Protein AF-0000000070113084 (afdb_homodimer)

Organism: Actinoplanes teichomyceticus (NCBI:txid1867)

Sequence (302 aa):
MDEPRWLTPEQQATWRRLVEVLVKVPAALEAQLQRDAGLTHMGYLVLMTLSERPDRRLPMSHLARRACASLSRLSHVVSRLEQHGWVRRERDRTDGRVQIAVLTEEGHAKVVATAPGHAEAVQQLIFDRLTAAQVRQLNRLTGALLDDPPAMDEPRWLTPEQQATWRRLVEVLVKVPAALEAQLQRDAGLTHMGYLVLMTLSERPDRRLPMSHLARRACASLSRLSHVVSRLEQHGWVRRERDRTDGRVQIAVLTEEGHAKVVATAPGHAEAVQQLIFDRLTAAQVRQLNRLTGALLDDPPA

InterPro domains:
  IPR000835 MarR-type HTH domain [PF01047] (40-98)
  IPR000835 MarR-type HTH domain [PS50995] (15-147)
  IPR000835 MarR-type HTH domain [SM00347] (32-135)
  IPR036388 Winged helix-like DNA-binding domain superfamily [G3DSA:1.10.10.10] (6-149)
  IPR036390 Winged helix DNA-binding domain superfamily [SSF46785] (4-146)
  IPR039422 Transcription regulators MarR/SlyA-like [PTHR33164] (22-146)

Radius of gyration: 21.24 Å; Cα contacts (8 Å, |Δi|>4): 375; chains: 2; bounding box: 47×58×48 Å

Nearest PDB structures (foldseek):
  3zpl-assembly2_E  TM=9.626E-01  e=5.018E-14  Streptomyces coelicolor
  3zpl-assembly1_B  TM=9.371E-01  e=5.643E-14  Streptomyces coelicolor
  3zpl-assembly2_F  TM=9.483E-01  e=2.177E-13  Streptomyces coelicolor
  3zmd-assembly2_D  TM=9.637E-01  e=1.778E-11  Streptomyces coelicolor
  8ylg-assembly1_B  TM=9.177E-01  e=2.769E-09  Burkholderia thailandensis

Secondary structure (DSSP, 8-state):
-----PPPHHHHHHHHHHHHHHHHHHHHHHHHHHHHHS--HHHHHHHHHHHTSTTSEEEHHHHHHHTT--HHHHHHHHHHHHHTTSEEEEE-SS-TT-EEEEE-HHHHHHHHHHHHHHHHHHHHHTGGGS-HHHHHHHHHHHHHHHSPP--/-----PPPHHHHHHHHHHHHHHHHHHHHHHHHHHHHHS--HHHHHHHHHHHTSTTSEEEHHHHHHHTT--HHHHHHHHHHHHHTTSEEEEE-SS-TT-EEEEE-HHHHHHHHHHHHHHHHHHHHHTGGGS-HHHHHHHHHHHHHHHSPP--

pLDDT: mean 92.96, std 8.51, range [41.16, 98.44]

Solvent-accessible surface area (backbone atoms only — not comparable to full-atom values): 16313 Å² total; per-residue (Å²): 128,82,75,67,62,67,68,51,73,70,52,45,55,30,48,55,41,44,51,48,48,53,42,48,51,57,51,52,51,30,52,50,34,37,74,75,64,71,33,50,57,66,49,47,49,51,49,48,57,27,63,73,33,95,82,16,54,42,45,46,71,59,48,13,61,74,65,62,41,52,63,70,61,39,50,55,47,49,50,55,35,33,75,73,50,26,30,45,78,42,64,36,88,87,45,74,85,41,47,27,40,30,52,31,74,60,22,46,52,48,43,65,69,42,46,48,63,50,32,44,51,48,36,63,60,46,54,74,49,41,55,76,68,49,47,53,49,49,35,52,52,37,48,41,53,66,46,76,74,80,129,130,83,74,66,62,68,68,50,72,70,52,46,55,31,48,54,40,44,51,49,49,54,41,48,52,57,51,52,49,29,52,49,35,36,75,76,64,70,33,51,57,66,50,47,48,51,49,49,56,25,63,71,33,95,83,17,52,42,44,47,71,59,47,14,61,74,63,62,42,53,63,70,59,39,50,56,45,50,52,55,35,33,74,74,51,26,30,46,78,42,66,34,88,88,45,74,86,42,47,27,39,31,51,32,73,61,22,46,51,49,44,66,69,43,44,49,61,51,33,43,48,48,36,64,60,45,55,73,49,42,54,76,68,49,48,53,47,49,35,51,52,38,48,41,54,65,46,73,72,80,128

Structure (mmCIF, N/CA/C/O backbone):
data_AF-0000000070113084-model_v1
#
loop_
_entity.id
_entity.type
_entity.pdbx_description
1 polymer 'DNA-binding MarR family transcriptional regulator'
#
loop_
_atom_site.group_PDB
_atom_site.id
_atom_site.type_symbol
_atom_site.label_atom_id
_atom_site.label_alt_id
_atom_site.label_comp_id
_atom_site.label_asym_id
_atom_site.label_entity_id
_atom_site.label_seq_id
_atom_site.pdbx_PDB_ins_code
_atom_site.Cartn_x
_atom_site.Cartn_y
_atom_site.Cartn_z
_atom_site.occupancy
_atom_site.B_iso_or_equiv
_atom_site.auth_seq_id
_atom_site.auth_comp_id
_atom_site.auth_asym_id
_atom_site.auth_atom_id
_atom_site.pdbx_PDB_model_num
ATOM 1 N N . MET A 1 1 ? -24.344 19.453 13.258 1 50.56 1 MET A N 1
ATOM 2 C CA . MET A 1 1 ? -23.297 18.875 12.414 1 50.56 1 MET A CA 1
ATOM 3 C C . MET A 1 1 ? -22.312 18.062 13.242 1 50.56 1 MET A C 1
ATOM 5 O O . MET A 1 1 ? -21.75 18.562 14.219 1 50.56 1 MET A O 1
ATOM 9 N N . ASP A 1 2 ? -22.422 16.781 13.344 1 70.25 2 ASP A N 1
ATOM 10 C CA . ASP A 1 2 ? -21.719 15.984 14.344 1 70.25 2 ASP A CA 1
ATOM 11 C C . ASP A 1 2 ? -20.203 16.219 14.273 1 70.25 2 ASP A C 1
ATOM 13 O O . ASP A 1 2 ? -19.672 16.531 13.211 1 70.25 2 ASP A O 1
ATOM 17 N N . GLU A 1 3 ? -19.578 16.578 15.367 1 87.94 3 GLU A N 1
ATOM 18 C CA . GLU A 1 3 ? -18.141 16.797 15.523 1 87.94 3 GLU A CA 1
ATOM 19 C C . GLU A 1 3 ? -17.328 15.711 14.828 1 87.94 3 GLU A C 1
ATOM 21 O O . GLU A 1 3 ? -17.688 14.531 14.891 1 87.94 3 GLU A O 1
ATOM 26 N N . PRO A 1 4 ? -16.359 16.188 14.008 1 91.31 4 PRO A N 1
ATOM 27 C CA . PRO A 1 4 ? -15.523 15.188 13.344 1 91.31 4 PRO A CA 1
ATOM 28 C C . PRO A 1 4 ? -15.008 14.125 14.312 1 91.31 4 PRO A C 1
ATOM 30 O O . PRO A 1 4 ? -14.773 14.422 15.492 1 91.31 4 PRO A O 1
ATOM 33 N N . ARG A 1 5 ? -15.055 12.938 13.984 1 94.81 5 ARG A N 1
ATOM 34 C CA . ARG A 1 5 ? -14.469 11.844 14.766 1 94.81 5 ARG A CA 1
ATOM 35 C C . ARG A 1 5 ? -12.953 11.797 14.602 1 94.81 5 ARG A C 1
ATOM 37 O O . ARG A 1 5 ? -12.422 10.922 13.914 1 94.81 5 ARG A O 1
ATOM 44 N N . TRP A 1 6 ? -12.312 12.625 15.219 1 96 6 TRP A N 1
ATOM 45 C CA . TRP A 1 6 ? -10.859 12.711 15.148 1 96 6 TRP A CA 1
ATOM 46 C C . TRP A 1 6 ? -10.211 11.469 15.75 1 96 6 TRP A C 1
ATOM 48 O O . TRP A 1 6 ? -10.773 10.844 16.656 1 96 6 TRP A O 1
ATOM 58 N N . LEU A 1 7 ? -9.086 11.172 15.258 1 96.5 7 LEU A N 1
ATOM 59 C CA . LEU A 1 7 ? -8.32 10.062 15.82 1 96.5 7 LEU A CA 1
ATOM 60 C C . LEU A 1 7 ? -7.766 10.422 17.188 1 96.5 7 LEU A C 1
ATOM 62 O O . LEU A 1 7 ? -7.277 11.539 17.406 1 96.5 7 LEU A O 1
ATOM 66 N N . THR A 1 8 ? -7.93 9.484 18.156 1 96.75 8 THR A N 1
ATOM 67 C CA . THR A 1 8 ? -7.246 9.656 19.438 1 96.75 8 THR A CA 1
ATOM 68 C C . THR A 1 8 ? -5.734 9.641 19.25 1 96.75 8 THR A C 1
ATOM 70 O O . THR A 1 8 ? -5.234 9.227 18.203 1 96.75 8 THR A O 1
ATOM 73 N N . PRO A 1 9 ? -4.949 10.125 20.219 1 95.69 9 PRO A N 1
ATOM 74 C CA . PRO A 1 9 ? -3.49 10.086 20.094 1 95.69 9 PRO A CA 1
ATOM 75 C C . PRO A 1 9 ? -2.957 8.688 19.812 1 95.69 9 PRO A C 1
ATOM 77 O O . PRO A 1 9 ? -2.043 8.523 19 1 95.69 9 PRO A O 1
ATOM 80 N N . GLU A 1 10 ? -3.523 7.656 20.453 1 96.62 10 GLU A N 1
ATOM 81 C CA . GLU A 1 10 ? -3.111 6.277 20.203 1 96.62 10 GLU A CA 1
ATOM 82 C C . GLU A 1 10 ? -3.432 5.844 18.781 1 96.62 10 GLU A C 1
ATOM 84 O O . GLU A 1 10 ? -2.609 5.203 18.125 1 96.62 10 GLU A O 1
ATOM 89 N N . GLN A 1 11 ? -4.625 6.234 18.359 1 97.81 11 GLN A N 1
ATOM 90 C CA . GLN A 1 11 ? -5.023 5.922 16.984 1 97.81 11 GLN A CA 1
ATOM 91 C C . GLN A 1 11 ? -4.121 6.617 15.977 1 97.81 11 GLN A C 1
ATOM 93 O O . GLN A 1 11 ? -3.73 6.023 14.969 1 97.81 11 GLN A O 1
ATOM 98 N N . GLN A 1 12 ? -3.791 7.84 16.281 1 96 12 GLN A N 1
ATOM 99 C CA . GLN A 1 12 ? -2.941 8.617 15.383 1 96 12 GLN A CA 1
ATOM 100 C C . GLN A 1 12 ? -1.554 7.988 15.258 1 96 12 GLN A C 1
ATOM 102 O O . GLN A 1 12 ? -1.018 7.863 14.156 1 96 12 GLN A O 1
ATOM 107 N N . ALA A 1 13 ? -0.993 7.625 16.344 1 95.75 13 ALA A N 1
ATOM 108 C CA . ALA A 1 13 ? 0.323 6.992 16.344 1 95.75 13 ALA A CA 1
ATOM 109 C C . ALA A 1 13 ? 0.295 5.676 15.57 1 95.75 13 ALA A C 1
ATOM 111 O O . ALA A 1 13 ? 1.197 5.398 14.773 1 95.75 13 ALA A O 1
ATOM 112 N N . THR A 1 14 ? -0.737 4.891 15.758 1 97.75 14 THR A N 1
ATOM 113 C CA . THR A 1 14 ? -0.897 3.609 15.078 1 97.75 14 THR A CA 1
ATOM 114 C C . THR A 1 14 ? -1.094 3.816 13.578 1 97.75 14 THR A C 1
ATOM 116 O O . THR A 1 14 ? -0.495 3.109 12.766 1 97.75 14 THR A O 1
ATOM 119 N N . TRP A 1 15 ? -1.898 4.812 13.25 1 96.94 15 TRP A N 1
ATOM 120 C CA . TRP A 1 15 ? -2.176 5.121 11.852 1 96.94 15 TRP A CA 1
ATOM 121 C C . TRP A 1 15 ? -0.905 5.551 11.125 1 96.94 15 TRP A C 1
ATOM 123 O O . TRP A 1 15 ? -0.637 5.102 10.016 1 96.94 15 TRP A O 1
ATOM 133 N N . ARG A 1 16 ? -0.098 6.34 11.742 1 93.19 16 ARG A N 1
ATOM 134 C CA . ARG A 1 16 ? 1.141 6.809 11.133 1 93.19 16 ARG A CA 1
ATOM 135 C C . ARG A 1 16 ? 2.076 5.645 10.82 1 93.19 16 ARG A C 1
ATOM 137 O O . ARG A 1 16 ? 2.674 5.59 9.75 1 93.19 16 ARG A O 1
ATOM 144 N N . ARG A 1 17 ? 2.191 4.73 11.734 1 95.12 17 ARG A N 1
ATOM 145 C CA . ARG A 1 17 ? 3.031 3.559 11.508 1 95.12 17 ARG A CA 1
ATOM 146 C C . ARG A 1 17 ? 2.463 2.684 10.398 1 95.12 17 ARG A C 1
ATOM 148 O O . ARG A 1 17 ? 3.209 2.176 9.555 1 95.12 17 ARG A O 1
ATOM 155 N N . LEU A 1 18 ? 1.144 2.5 10.422 1 97.12 18 LEU A N 1
ATOM 156 C CA . LEU A 1 18 ? 0.503 1.689 9.391 1 97.12 18 LEU A CA 1
ATOM 157 C C . LEU A 1 18 ? 0.714 2.303 8.016 1 97.12 18 LEU A C 1
ATOM 159 O O . LEU A 1 18 ? 1.018 1.59 7.055 1 97.12 18 LEU A O 1
ATOM 163 N N . VAL A 1 19 ? 0.571 3.609 7.914 1 94.5 19 VAL A N 1
ATOM 164 C CA . VAL A 1 19 ? 0.785 4.305 6.648 1 94.5 19 VAL A CA 1
ATOM 165 C C . VAL A 1 19 ? 2.207 4.051 6.152 1 94.5 19 VAL A C 1
ATOM 167 O O . VAL A 1 19 ? 2.418 3.779 4.969 1 94.5 19 VAL A O 1
ATOM 170 N N . GLU A 1 20 ? 3.18 4.156 7.059 1 93.62 20 GLU A N 1
ATOM 171 C CA . GLU A 1 20 ? 4.562 3.895 6.672 1 93.62 20 GLU A CA 1
ATOM 172 C C . GLU A 1 20 ? 4.723 2.48 6.121 1 93.62 20 GLU A C 1
ATOM 174 O O . GLU A 1 20 ? 5.422 2.271 5.125 1 93.62 20 GLU A O 1
ATOM 179 N N . VAL A 1 21 ? 4.09 1.539 6.727 1 96.06 21 VAL A N 1
ATOM 180 C CA . VAL A 1 21 ? 4.137 0.159 6.258 1 96.06 21 VAL A CA 1
ATOM 181 C C . VAL A 1 21 ? 3.473 0.058 4.887 1 96.06 21 VAL A C 1
ATOM 183 O O . VAL A 1 21 ? 4.008 -0.578 3.977 1 96.06 21 VAL A O 1
ATOM 186 N N . LEU A 1 22 ? 2.297 0.71 4.719 1 94.94 22 LEU A N 1
ATOM 187 C CA . LEU A 1 22 ? 1.511 0.678 3.492 1 94.94 22 LEU A CA 1
ATOM 188 C C . LEU A 1 22 ? 2.293 1.283 2.33 1 94.94 22 LEU A C 1
ATOM 190 O O . LEU A 1 22 ? 2.027 0.97 1.168 1 94.94 22 LEU A O 1
ATOM 194 N N . VAL A 1 23 ? 3.293 2.059 2.621 1 91.44 23 VAL A N 1
ATOM 195 C CA . VAL A 1 23 ? 4.09 2.703 1.582 1 91.44 23 VAL A CA 1
ATOM 196 C C . VAL A 1 23 ? 5.383 1.921 1.362 1 91.44 23 VAL A C 1
ATOM 198 O O . VAL A 1 23 ? 5.699 1.539 0.233 1 91.44 23 VAL A O 1
ATOM 201 N N . LYS A 1 24 ? 6.098 1.593 2.414 1 92.56 24 LYS A N 1
ATOM 202 C CA . LYS A 1 24 ? 7.465 1.086 2.318 1 92.56 24 LYS A CA 1
ATOM 203 C C . LYS A 1 24 ? 7.48 -0.357 1.823 1 92.56 24 LYS A C 1
ATOM 205 O O . LYS A 1 24 ? 8.367 -0.745 1.056 1 92.56 24 LYS A O 1
ATOM 210 N N . VAL A 1 25 ? 6.57 -1.146 2.281 1 94.44 25 VAL A N 1
ATOM 211 C CA . VAL A 1 25 ? 6.602 -2.568 1.957 1 94.44 25 VAL A CA 1
ATOM 212 C C . VAL A 1 25 ? 6.32 -2.766 0.469 1 94.44 25 VAL A C 1
ATOM 214 O O . VAL A 1 25 ? 7.117 -3.381 -0.243 1 94.44 25 VAL A O 1
ATOM 217 N N . PRO A 1 26 ? 5.211 -2.211 -0.102 1 92.56 26 PRO A N 1
ATOM 218 C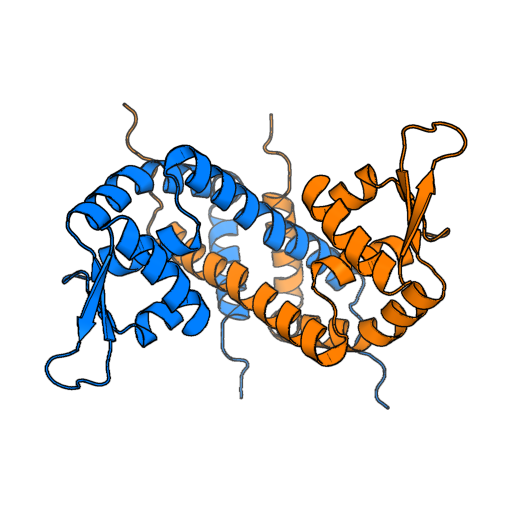 CA . PRO A 1 26 ? 4.992 -2.354 -1.544 1 92.56 26 PRO A CA 1
ATOM 219 C C . PRO A 1 26 ? 6.129 -1.757 -2.373 1 92.56 26 PRO A C 1
ATOM 221 O O . PRO A 1 26 ? 6.52 -2.328 -3.395 1 92.56 26 PRO A O 1
ATOM 224 N N . ALA A 1 27 ? 6.707 -0.629 -1.911 1 90.25 27 ALA A N 1
ATOM 225 C CA . ALA A 1 27 ? 7.809 -0.011 -2.639 1 90.25 27 ALA A CA 1
ATOM 226 C C . ALA A 1 27 ? 9.023 -0.937 -2.688 1 90.25 27 ALA A C 1
ATOM 228 O O . ALA A 1 27 ? 9.664 -1.073 -3.729 1 90.25 27 ALA A O 1
ATOM 229 N N . ALA A 1 28 ? 9.336 -1.524 -1.556 1 93.19 28 ALA A N 1
ATOM 230 C CA . ALA A 1 28 ? 10.484 -2.43 -1.485 1 93.19 28 ALA A CA 1
ATOM 231 C C . ALA A 1 28 ? 10.258 -3.664 -2.355 1 93.19 28 ALA A C 1
ATOM 233 O O . ALA A 1 28 ? 11.172 -4.105 -3.061 1 93.19 28 ALA A O 1
ATOM 234 N N . LEU A 1 29 ? 9.07 -4.223 -2.283 1 94.12 29 LEU A N 1
ATOM 235 C CA . LEU A 1 29 ? 8.742 -5.391 -3.096 1 94.12 29 LEU A CA 1
ATOM 236 C C . LEU A 1 29 ? 8.789 -5.047 -4.582 1 94.12 29 LEU A C 1
ATOM 238 O O . LEU A 1 29 ? 9.312 -5.82 -5.387 1 94.12 29 LEU A O 1
ATOM 242 N N . GLU A 1 30 ? 8.219 -3.9 -4.938 1 93.38 30 GLU A N 1
ATOM 243 C CA . GLU A 1 30 ? 8.242 -3.434 -6.32 1 93.38 30 GLU A CA 1
ATOM 244 C C . GLU A 1 30 ? 9.672 -3.291 -6.828 1 93.38 30 GLU A C 1
ATOM 246 O O . GLU A 1 30 ? 9.992 -3.738 -7.934 1 93.38 30 GLU A O 1
ATOM 251 N N . ALA A 1 31 ? 10.547 -2.686 -6.016 1 92.44 31 ALA A N 1
ATOM 252 C CA . ALA A 1 31 ? 11.945 -2.498 -6.398 1 92.44 31 ALA A CA 1
ATOM 253 C C . ALA A 1 31 ? 12.641 -3.84 -6.602 1 92.44 31 ALA A C 1
ATOM 255 O O . ALA A 1 31 ? 13.383 -4.016 -7.566 1 92.44 31 ALA A O 1
ATOM 256 N N . GLN A 1 32 ? 12.391 -4.73 -5.727 1 93.94 32 GLN A N 1
ATOM 257 C CA . GLN A 1 32 ? 12.984 -6.062 -5.82 1 93.94 32 GLN A CA 1
ATOM 258 C C . GLN A 1 32 ? 12.523 -6.781 -7.086 1 93.94 32 GLN A C 1
ATOM 260 O O . GLN A 1 32 ? 13.344 -7.336 -7.82 1 93.94 32 GLN A O 1
ATOM 265 N N . LEU A 1 33 ? 11.219 -6.812 -7.445 1 94.75 33 LEU A N 1
ATOM 266 C CA . LEU A 1 33 ? 10.648 -7.512 -8.594 1 94.75 33 LEU A CA 1
ATOM 267 C C . LEU A 1 33 ? 11.102 -6.879 -9.898 1 94.75 33 LEU A C 1
ATOM 269 O O . LEU A 1 33 ? 11.398 -7.582 -10.867 1 94.75 33 LEU A O 1
ATOM 273 N N . GLN A 1 34 ? 11.141 -5.574 -9.82 1 93.44 34 GLN A N 1
ATOM 274 C CA . GLN A 1 34 ? 11.617 -4.879 -11.016 1 93.44 34 GLN A CA 1
ATOM 275 C C . GLN A 1 34 ? 13.078 -5.219 -11.297 1 93.44 34 GLN A C 1
ATOM 277 O O . GLN A 1 34 ? 13.445 -5.535 -12.43 1 93.44 34 GLN A O 1
ATOM 282 N N . ARG A 1 35 ? 13.906 -5.168 -10.273 1 93.06 35 ARG A N 1
ATOM 283 C CA . ARG A 1 35 ? 15.336 -5.418 -10.406 1 93.06 35 ARG A CA 1
ATOM 284 C C . ARG A 1 35 ? 15.602 -6.863 -10.82 1 93.06 35 ARG A C 1
ATOM 286 O O . ARG A 1 35 ? 16.375 -7.117 -11.734 1 93.06 35 ARG A O 1
ATOM 293 N N . ASP A 1 36 ? 14.883 -7.793 -10.227 1 93.06 36 ASP A N 1
ATOM 294 C CA . ASP A 1 36 ? 15.234 -9.203 -10.352 1 93.06 36 ASP A CA 1
ATOM 295 C C . ASP A 1 36 ? 14.484 -9.867 -11.5 1 93.06 36 ASP A C 1
ATOM 297 O O . ASP A 1 36 ? 14.938 -10.867 -12.055 1 93.06 36 ASP A O 1
ATOM 301 N N . ALA A 1 37 ? 13.305 -9.273 -11.906 1 94.56 37 ALA A N 1
ATOM 302 C CA . ALA A 1 37 ? 12.469 -10.039 -12.828 1 94.56 37 ALA A CA 1
ATOM 303 C C . ALA A 1 37 ? 11.867 -9.133 -13.898 1 94.56 37 ALA A C 1
ATOM 305 O O . ALA A 1 37 ? 11.219 -9.609 -14.836 1 94.56 37 ALA A O 1
ATOM 306 N N . GLY A 1 38 ? 11.984 -7.84 -13.75 1 94.25 38 GLY A N 1
ATOM 307 C CA . GLY A 1 38 ? 11.359 -6.934 -14.695 1 94.25 38 GLY A CA 1
ATOM 308 C C . GLY A 1 38 ? 9.844 -6.957 -14.633 1 94.25 38 GLY A C 1
ATOM 309 O O . GLY A 1 38 ? 9.164 -6.777 -15.648 1 94.25 38 GLY A O 1
ATOM 310 N N . LEU A 1 39 ? 9.266 -7.223 -13.508 1 95 39 LEU A N 1
ATOM 311 C CA . LEU A 1 39 ? 7.832 -7.301 -13.266 1 95 39 LEU A CA 1
ATOM 312 C C . LEU A 1 39 ? 7.391 -6.238 -12.266 1 95 39 LEU A C 1
ATOM 314 O O . LEU A 1 39 ? 8.133 -5.906 -11.344 1 95 39 LEU A O 1
ATOM 318 N N . THR A 1 40 ? 6.215 -5.742 -12.414 1 93.06 40 THR A N 1
ATOM 319 C CA . THR A 1 40 ? 5.559 -5.027 -11.32 1 93.06 40 THR A CA 1
ATOM 320 C C . THR A 1 40 ? 5.02 -6.004 -10.281 1 93.06 40 THR A C 1
ATOM 322 O O . THR A 1 40 ? 4.883 -7.199 -10.555 1 93.06 40 THR A O 1
ATOM 325 N N . HIS A 1 41 ? 4.715 -5.523 -9.148 1 92.19 41 HIS A N 1
ATOM 326 C CA . HIS A 1 41 ? 4.137 -6.395 -8.125 1 92.19 41 HIS A CA 1
ATOM 327 C C . HIS A 1 41 ? 2.787 -6.945 -8.578 1 92.19 41 HIS A C 1
ATOM 329 O O . HIS A 1 41 ? 2.498 -8.125 -8.383 1 92.19 41 HIS A O 1
ATOM 335 N N . MET A 1 42 ? 2.014 -6.109 -9.203 1 91.62 42 MET A N 1
ATOM 336 C CA . MET A 1 42 ? 0.715 -6.57 -9.688 1 91.62 42 MET A CA 1
ATOM 337 C C . MET A 1 42 ? 0.879 -7.613 -10.781 1 91.62 42 MET A C 1
ATOM 339 O O . MET A 1 42 ? 0.131 -8.594 -10.836 1 91.62 42 MET A O 1
ATOM 343 N N . GLY A 1 43 ? 1.817 -7.34 -11.664 1 94.75 43 GLY A N 1
ATOM 344 C CA . GLY A 1 43 ? 2.098 -8.344 -12.68 1 94.75 43 GLY A CA 1
ATOM 345 C C . GLY A 1 43 ? 2.469 -9.695 -12.094 1 94.75 43 GLY A C 1
ATOM 346 O O . GLY A 1 43 ? 1.951 -10.727 -12.523 1 94.75 43 GLY A O 1
ATOM 347 N N . TYR A 1 44 ? 3.295 -9.656 -11.133 1 94.81 44 TYR A N 1
ATOM 348 C CA . TYR A 1 44 ? 3.697 -10.898 -10.484 1 94.81 44 TYR A CA 1
ATOM 349 C C . TYR A 1 44 ? 2.512 -11.562 -9.797 1 94.81 44 TYR A C 1
ATOM 351 O O . TYR A 1 44 ? 2.348 -12.781 -9.867 1 94.81 44 TYR A O 1
ATOM 359 N N . LEU A 1 45 ? 1.707 -10.797 -9.125 1 93.62 45 LEU A N 1
ATOM 360 C CA . LEU A 1 45 ? 0.533 -11.328 -8.438 1 93.62 45 LEU A CA 1
ATOM 361 C C . LEU A 1 45 ? -0.4 -12.023 -9.422 1 93.62 45 LEU A C 1
ATOM 363 O O . LEU A 1 45 ? -0.944 -13.086 -9.117 1 93.62 45 LEU A O 1
ATOM 367 N N . VAL A 1 46 ? -0.585 -11.461 -10.547 1 95.12 46 VAL A N 1
ATOM 368 C CA . VAL A 1 46 ? -1.426 -12.047 -11.586 1 95.12 46 VAL A CA 1
ATOM 369 C C . VAL A 1 46 ? -0.847 -13.398 -12.016 1 95.12 46 VAL A C 1
ATOM 371 O O . VAL A 1 46 ? -1.555 -14.406 -12.031 1 95.12 46 VAL A O 1
ATOM 374 N N . LEU A 1 47 ? 0.442 -13.391 -12.352 1 96.81 47 LEU A N 1
ATOM 375 C CA . LEU A 1 47 ? 1.1 -14.617 -12.789 1 96.81 47 LEU A CA 1
ATOM 376 C C . LEU A 1 47 ? 1.015 -15.695 -11.719 1 96.81 47 LEU A C 1
ATOM 378 O O . LEU A 1 47 ? 0.7 -16.844 -12.016 1 96.81 47 LEU A O 1
ATOM 382 N N . MET A 1 48 ? 1.286 -15.297 -10.523 1 94.69 48 MET A N 1
ATOM 383 C CA . MET A 1 48 ? 1.276 -16.234 -9.398 1 94.69 48 MET A CA 1
ATOM 384 C C . MET A 1 48 ? -0.12 -16.797 -9.18 1 94.69 48 MET A C 1
ATOM 386 O O . MET A 1 48 ? -0.273 -18 -8.969 1 94.69 48 MET A O 1
ATOM 390 N N . THR A 1 49 ? -1.14 -15.953 -9.219 1 93.94 49 THR A N 1
ATOM 391 C CA . THR A 1 49 ? -2.521 -16.375 -9.039 1 93.94 49 THR A CA 1
ATOM 392 C C . THR A 1 49 ? -2.916 -17.406 -10.102 1 93.94 49 THR A C 1
ATOM 394 O O . THR A 1 49 ? -3.508 -18.438 -9.781 1 93.94 49 THR A O 1
ATOM 397 N N . LEU A 1 50 ? -2.555 -17.125 -11.289 1 96.44 50 LEU A N 1
ATOM 398 C CA . LEU A 1 50 ? -2.854 -18.062 -12.375 1 96.44 50 LEU A CA 1
ATOM 399 C C . LEU A 1 50 ? -2.1 -19.375 -12.195 1 96.44 50 LEU A C 1
ATOM 401 O O . LEU A 1 50 ? -2.645 -20.453 -12.461 1 96.44 50 LEU A O 1
ATOM 405 N N . SER A 1 51 ? -0.877 -19.281 -11.758 1 95.88 51 SER A N 1
ATOM 406 C CA . SER A 1 51 ? -0.025 -20.453 -11.602 1 95.88 51 SER A CA 1
ATOM 407 C C . SER A 1 51 ? -0.569 -21.406 -10.539 1 95.88 51 SER A C 1
ATOM 409 O O . SER A 1 51 ? -0.25 -22.594 -10.531 1 95.88 51 SER A O 1
ATOM 411 N N . GLU A 1 52 ? -1.325 -20.891 -9.625 1 92.81 52 GLU A N 1
ATOM 412 C CA . GLU A 1 52 ? -1.871 -21.672 -8.523 1 92.81 52 GLU A CA 1
ATOM 413 C C . GLU A 1 52 ? -3.109 -22.453 -8.953 1 92.81 52 GLU A C 1
ATOM 415 O O . GLU A 1 52 ? -3.59 -23.312 -8.227 1 92.81 52 GLU A O 1
ATOM 420 N N . ARG A 1 53 ? -3.566 -22.141 -10.125 1 93.75 53 ARG A N 1
ATOM 421 C CA . ARG A 1 53 ? -4.727 -22.859 -10.648 1 93.75 53 ARG A CA 1
ATOM 422 C C . ARG A 1 53 ? -4.301 -24.125 -11.375 1 93.75 53 ARG A C 1
ATOM 424 O O . ARG A 1 53 ? -3.312 -24.125 -12.109 1 93.75 53 ARG A O 1
ATOM 431 N N . PRO A 1 54 ? -5.102 -25.172 -11.125 1 91.56 54 PRO A N 1
ATOM 432 C CA . PRO A 1 54 ? -4.734 -26.422 -11.805 1 91.56 54 PRO A CA 1
ATOM 433 C C . PRO A 1 54 ? -4.656 -26.266 -13.32 1 91.56 54 PRO A C 1
ATOM 435 O O . PRO A 1 54 ? -3.768 -26.828 -13.961 1 91.56 54 PRO A O 1
ATOM 438 N N . ASP A 1 55 ? -5.492 -25.516 -13.984 1 93.44 55 ASP A N 1
ATOM 439 C CA . ASP A 1 55 ? -5.5 -25.375 -15.438 1 93.44 55 ASP A CA 1
ATOM 440 C C . ASP A 1 55 ? -4.852 -24.062 -15.859 1 93.44 55 ASP A C 1
ATOM 442 O O . ASP A 1 55 ? -4.852 -23.719 -17.047 1 93.44 55 ASP A O 1
ATOM 446 N N . ARG A 1 56 ? -4.348 -23.281 -14.945 1 96.75 56 ARG A N 1
ATOM 447 C CA . ARG A 1 56 ? -3.625 -22.031 -15.156 1 96.75 56 ARG A CA 1
ATOM 448 C C . ARG A 1 56 ? -4.5 -21.016 -15.875 1 96.75 56 ARG A C 1
ATOM 450 O O . ARG A 1 56 ? -4 -20.203 -16.656 1 96.75 56 ARG A O 1
ATOM 457 N N . ARG A 1 57 ? -5.781 -21.125 -15.625 1 95.88 57 ARG A N 1
ATOM 458 C CA . ARG A 1 57 ? -6.742 -20.219 -16.266 1 95.88 57 ARG A CA 1
ATOM 459 C C . ARG A 1 57 ? -7.703 -19.641 -15.234 1 95.88 57 ARG A C 1
ATOM 461 O O . ARG A 1 57 ? -8.062 -20.297 -14.258 1 95.88 57 ARG A O 1
ATOM 468 N N . LEU A 1 58 ? -8.133 -18.422 -15.461 1 95.44 58 LEU A N 1
ATOM 469 C CA . LEU A 1 58 ? -9.117 -17.766 -14.602 1 95.44 58 LEU A CA 1
ATOM 470 C C . LEU A 1 58 ? -9.859 -16.672 -15.367 1 95.44 58 LEU A C 1
ATOM 472 O O . LEU A 1 58 ? -9.242 -15.898 -16.109 1 95.44 58 LEU A O 1
ATOM 476 N N . PRO A 1 59 ? -11.219 -16.641 -15.203 1 95.38 59 PRO A N 1
ATOM 477 C CA . PRO A 1 59 ? -11.914 -15.469 -15.75 1 95.38 59 PRO A CA 1
ATOM 478 C C . PRO A 1 59 ? -11.328 -14.148 -15.258 1 95.38 59 PRO A C 1
ATOM 480 O O . PRO A 1 59 ? -10.938 -14.047 -14.094 1 95.38 59 PRO A O 1
ATOM 483 N N . MET A 1 60 ? -11.312 -13.141 -16.141 1 94.5 60 MET A N 1
ATOM 484 C CA . MET A 1 60 ? -10.742 -11.836 -15.82 1 94.5 60 MET A CA 1
ATOM 485 C C . MET A 1 60 ? -11.414 -11.234 -14.594 1 94.5 60 MET A C 1
ATOM 487 O O . MET A 1 60 ? -10.75 -10.609 -13.766 1 94.5 60 MET A O 1
ATOM 491 N N . SER A 1 61 ? -12.648 -11.453 -14.406 1 92.88 61 SER A N 1
ATOM 492 C CA . SER A 1 61 ? -13.375 -10.906 -13.266 1 92.88 61 SER A CA 1
ATOM 493 C C . SER A 1 61 ? -12.914 -11.555 -11.961 1 92.88 61 SER A C 1
ATOM 495 O O . SER A 1 61 ? -12.766 -10.867 -10.938 1 92.88 61 SER A O 1
ATOM 497 N N . HIS A 1 62 ? -12.633 -12.859 -12 1 92.06 62 HIS A N 1
ATOM 498 C CA . HIS A 1 62 ? -12.125 -13.578 -10.836 1 92.06 62 HIS A CA 1
ATOM 499 C C . HIS A 1 62 ? -10.68 -13.172 -10.531 1 92.06 62 HIS A C 1
ATOM 501 O O . HIS A 1 62 ? -10.312 -13.008 -9.359 1 92.06 62 HIS A O 1
ATOM 507 N N . LEU A 1 63 ? -9.969 -13.016 -11.562 1 92.44 63 LEU A N 1
ATOM 508 C CA . LEU A 1 63 ? -8.578 -12.602 -11.422 1 92.44 63 LEU A CA 1
ATOM 509 C C . LEU A 1 63 ? -8.484 -11.203 -10.82 1 92.44 63 LEU A C 1
ATOM 511 O O . LEU A 1 63 ? -7.648 -10.953 -9.945 1 92.44 63 LEU A O 1
ATOM 515 N N . ALA A 1 64 ? -9.344 -10.305 -11.234 1 91.75 64 ALA A N 1
ATOM 516 C CA . ALA A 1 64 ? -9.391 -8.945 -10.703 1 91.75 64 ALA A CA 1
ATOM 517 C C . ALA A 1 64 ? -9.68 -8.953 -9.211 1 91.75 64 ALA A C 1
ATOM 519 O O . ALA A 1 64 ? -9.023 -8.25 -8.438 1 91.75 64 ALA A O 1
ATOM 520 N N . ARG A 1 65 ? -10.594 -9.789 -8.75 1 87.38 65 ARG A N 1
ATOM 521 C CA . ARG A 1 65 ? -10.961 -9.906 -7.34 1 87.38 65 ARG A CA 1
ATOM 522 C C . ARG A 1 65 ? -9.789 -10.43 -6.512 1 87.38 65 ARG A C 1
ATOM 524 O O . ARG A 1 65 ? -9.5 -9.898 -5.434 1 87.38 65 ARG A O 1
ATOM 531 N N . ARG A 1 66 ? -9.125 -11.375 -7.082 1 84.5 66 ARG A N 1
ATOM 532 C CA . ARG A 1 66 ? -8.016 -11.992 -6.363 1 84.5 66 ARG A CA 1
ATOM 533 C C . ARG A 1 66 ? -6.816 -11.055 -6.277 1 84.5 66 ARG A C 1
ATOM 535 O O . ARG A 1 66 ? -6.078 -11.07 -5.293 1 84.5 66 ARG A O 1
ATOM 542 N N . ALA A 1 67 ? -6.637 -10.281 -7.254 1 80.69 67 ALA A N 1
ATOM 543 C CA . ALA A 1 67 ? -5.523 -9.344 -7.312 1 80.69 67 ALA A CA 1
ATOM 544 C C . ALA A 1 67 ? -5.895 -8.008 -6.68 1 80.69 67 ALA A C 1
ATOM 546 O O . ALA A 1 67 ? -5.109 -7.055 -6.711 1 80.69 67 ALA A O 1
ATOM 547 N N . CYS A 1 68 ? -7.117 -7.918 -6.148 1 79.38 68 CYS A N 1
ATOM 548 C CA . CYS A 1 68 ? -7.637 -6.727 -5.48 1 79.38 68 CYS A CA 1
ATOM 549 C C . CYS A 1 68 ? -7.492 -5.496 -6.371 1 79.38 68 CYS A C 1
ATOM 551 O O . CYS A 1 68 ? -7.051 -4.441 -5.91 1 79.38 68 CYS A O 1
ATOM 553 N N . ALA A 1 69 ? -7.793 -5.625 -7.617 1 79.81 69 ALA A N 1
ATOM 554 C CA . ALA A 1 69 ? -7.703 -4.562 -8.609 1 79.81 69 ALA A CA 1
ATOM 555 C C . ALA A 1 69 ? -9.031 -4.379 -9.344 1 79.81 69 ALA A C 1
ATOM 557 O O . ALA A 1 69 ? -9.844 -5.301 -9.398 1 79.81 69 ALA A O 1
ATOM 558 N N . SER A 1 70 ? -9.242 -3.152 -9.789 1 81.56 70 SER A N 1
ATOM 559 C CA . SER A 1 70 ? -10.328 -2.959 -10.75 1 81.56 70 SER A CA 1
ATOM 560 C C . SER A 1 70 ? -10.07 -3.732 -12.039 1 81.56 70 SER A C 1
ATOM 562 O O . SER A 1 70 ? -8.93 -4.07 -12.352 1 81.56 70 SER A O 1
ATOM 564 N N . LEU A 1 71 ? -11.195 -3.961 -12.758 1 83.5 71 LEU A N 1
ATOM 565 C CA . LEU A 1 71 ? -11.07 -4.652 -14.039 1 83.5 71 LEU A CA 1
ATOM 566 C C . LEU A 1 71 ? -10.227 -3.834 -15.008 1 83.5 71 LEU A C 1
ATOM 568 O O . LEU A 1 71 ? -9.445 -4.395 -15.781 1 83.5 71 LEU A O 1
ATOM 572 N N . SER A 1 72 ? -10.406 -2.592 -14.984 1 86.31 72 SER A N 1
ATOM 573 C CA . SER A 1 72 ? -9.641 -1.725 -15.875 1 86.31 72 SER A CA 1
ATOM 574 C C . SER A 1 72 ? -8.148 -1.819 -15.586 1 86.31 72 SER A C 1
ATOM 576 O O . SER A 1 72 ? -7.34 -1.976 -16.5 1 86.31 72 SER A O 1
ATOM 578 N N . ARG A 1 73 ? -7.738 -1.729 -14.281 1 86.06 73 ARG A N 1
ATOM 579 C CA . ARG A 1 73 ? -6.34 -1.851 -13.883 1 86.06 73 ARG A CA 1
ATOM 580 C C . ARG A 1 73 ? -5.789 -3.229 -14.227 1 86.06 73 ARG A C 1
ATOM 582 O O . ARG A 1 73 ? -4.676 -3.348 -14.742 1 86.06 73 ARG A O 1
ATOM 589 N N . LEU A 1 74 ? -6.578 -4.207 -14.023 1 92.62 74 LEU A N 1
ATOM 590 C CA . LEU A 1 74 ? -6.156 -5.566 -14.344 1 92.62 74 LEU A CA 1
ATOM 591 C C . LEU A 1 74 ? -5.926 -5.723 -15.844 1 92.62 74 LEU A C 1
ATOM 593 O O . LEU A 1 74 ? -4.957 -6.359 -16.266 1 92.62 74 LEU A O 1
ATOM 597 N N . SER A 1 75 ? -6.844 -5.199 -16.625 1 94 75 SER A N 1
ATOM 598 C CA . SER A 1 75 ? -6.742 -5.316 -18.078 1 94 75 SER A CA 1
ATOM 599 C C . SER A 1 75 ? -5.43 -4.73 -18.594 1 94 75 SER A C 1
ATOM 601 O O . SER A 1 75 ? -4.773 -5.324 -19.453 1 94 75 SER A O 1
ATOM 603 N N . HIS A 1 76 ? -5.059 -3.641 -18.062 1 94.25 76 HIS A N 1
ATOM 604 C CA . HIS A 1 76 ? -3.799 -3.012 -18.453 1 94.25 76 HIS A CA 1
ATOM 605 C C . HIS A 1 76 ? -2.607 -3.887 -18.078 1 94.25 76 HIS A C 1
ATOM 607 O O . HIS A 1 76 ? -1.677 -4.051 -18.859 1 94.25 76 HIS A O 1
ATOM 613 N N . VAL A 1 77 ? -2.643 -4.422 -16.922 1 94.62 77 VAL A N 1
ATOM 614 C CA . VAL A 1 77 ? -1.564 -5.277 -16.438 1 94.62 77 VAL A CA 1
ATOM 615 C C . VAL A 1 77 ? -1.471 -6.527 -17.312 1 94.62 77 VAL A C 1
ATOM 617 O O . VAL A 1 77 ? -0.379 -6.918 -17.734 1 94.62 77 VAL A O 1
ATOM 620 N N . VAL A 1 78 ? -2.582 -7.129 -17.625 1 96.31 78 VAL A N 1
ATOM 621 C CA . VAL A 1 78 ? -2.621 -8.344 -18.438 1 96.31 78 VAL A CA 1
ATOM 622 C C . VAL A 1 78 ? -2.135 -8.047 -19.844 1 96.31 78 VAL A C 1
ATOM 624 O O . VAL A 1 78 ? -1.438 -8.867 -20.453 1 96.31 78 VAL A O 1
ATOM 627 N N . SER A 1 79 ? -2.516 -6.875 -20.344 1 96.69 79 SER A N 1
ATOM 628 C CA . SER A 1 79 ? -2.041 -6.477 -21.656 1 96.69 79 SER A CA 1
ATOM 629 C C . SER A 1 79 ? -0.517 -6.426 -21.703 1 96.69 79 SER A C 1
ATOM 631 O O . SER A 1 79 ? 0.095 -6.887 -22.672 1 96.69 79 SER A O 1
ATOM 633 N N . ARG A 1 80 ? 0.101 -5.945 -20.734 1 95.5 80 ARG A N 1
ATOM 634 C CA . ARG A 1 80 ? 1.557 -5.879 -20.656 1 95.5 80 ARG A CA 1
ATOM 635 C C . ARG A 1 80 ? 2.166 -7.273 -20.547 1 95.5 80 ARG A C 1
ATOM 637 O O . ARG A 1 80 ? 3.174 -7.562 -21.203 1 95.5 80 ARG A O 1
ATOM 644 N N . LEU A 1 81 ? 1.553 -8.125 -19.797 1 97.12 81 LEU A N 1
ATOM 645 C CA . LEU A 1 81 ? 2.02 -9.5 -19.641 1 97.12 81 LEU A CA 1
ATOM 646 C C . LEU A 1 81 ? 1.88 -10.266 -20.953 1 97.12 81 LEU A C 1
ATOM 648 O O . LEU A 1 81 ? 2.715 -11.117 -21.266 1 97.12 81 LEU A O 1
ATOM 652 N N . GLU A 1 82 ? 0.808 -9.945 -21.656 1 97.5 82 GLU A N 1
ATOM 653 C CA . GLU A 1 82 ? 0.597 -10.547 -22.969 1 97.5 82 GLU A CA 1
ATOM 654 C C . GLU A 1 82 ? 1.706 -10.148 -23.938 1 97.5 82 GLU A C 1
ATOM 656 O O . GLU A 1 82 ? 2.166 -10.977 -24.734 1 97.5 82 GLU A O 1
ATOM 661 N N . GLN A 1 83 ? 2.051 -8.938 -23.891 1 96.94 83 GLN A N 1
ATOM 662 C CA . GLN A 1 83 ? 3.115 -8.445 -24.75 1 96.94 83 GLN A CA 1
ATOM 663 C C . GLN A 1 83 ? 4.418 -9.203 -24.516 1 96.94 83 GLN A C 1
ATOM 665 O O . GLN A 1 83 ? 5.207 -9.398 -25.438 1 96.94 83 GLN A O 1
ATOM 670 N N . HIS A 1 84 ? 4.656 -9.703 -23.312 1 96.25 84 HIS A N 1
ATOM 671 C CA . HIS A 1 84 ? 5.852 -10.461 -22.969 1 96.25 84 HIS A CA 1
ATOM 672 C C . HIS A 1 84 ? 5.648 -11.953 -23.203 1 96.25 84 HIS A C 1
ATOM 674 O O . HIS A 1 84 ? 6.566 -12.75 -23 1 96.25 84 HIS A O 1
ATOM 680 N N . GLY A 1 85 ? 4.395 -12.266 -23.594 1 97.81 85 GLY A N 1
ATOM 681 C CA . GLY A 1 85 ? 4.082 -13.648 -23.906 1 97.81 85 GLY A CA 1
ATOM 682 C C . GLY A 1 85 ? 3.818 -14.492 -22.672 1 97.81 85 GLY A C 1
ATOM 683 O O . GLY A 1 85 ? 3.795 -15.719 -22.734 1 97.81 85 GLY A O 1
ATOM 684 N N . TRP A 1 86 ? 3.652 -13.914 -21.5 1 98.31 86 TRP A N 1
ATOM 685 C CA . TRP A 1 86 ? 3.539 -14.648 -20.234 1 98.31 86 TRP A CA 1
ATOM 686 C C . TRP A 1 86 ? 2.086 -15 -19.938 1 98.31 86 TRP A C 1
ATOM 688 O O . TRP A 1 86 ? 1.811 -15.922 -19.172 1 98.31 86 TRP A O 1
ATOM 698 N N . VAL A 1 87 ? 1.136 -14.234 -20.531 1 98.25 87 VAL A N 1
ATOM 699 C CA . VAL A 1 87 ? -0.299 -14.469 -20.406 1 98.25 87 VAL A CA 1
ATOM 700 C C . VAL A 1 87 ? -0.966 -14.344 -21.781 1 98.25 87 VAL A C 1
ATOM 702 O O . VAL A 1 87 ? -0.469 -13.641 -22.656 1 98.25 87 VAL A O 1
ATOM 705 N N . ARG A 1 88 ? -1.976 -15.008 -21.953 1 97.94 88 ARG A N 1
ATOM 706 C CA . ARG A 1 88 ? -2.832 -14.812 -23.125 1 97.94 88 ARG A CA 1
ATOM 707 C C . ARG A 1 88 ? -4.301 -14.75 -22.719 1 97.94 88 ARG A C 1
ATOM 709 O O . ARG A 1 88 ? -4.695 -15.32 -21.703 1 97.94 88 ARG A O 1
ATOM 716 N N . ARG A 1 89 ? -5.074 -14.047 -23.5 1 96.94 89 ARG A N 1
ATOM 717 C CA . ARG A 1 89 ? -6.512 -13.977 -23.266 1 96.94 89 ARG A CA 1
ATOM 718 C C . ARG A 1 89 ? -7.273 -14.859 -24.266 1 9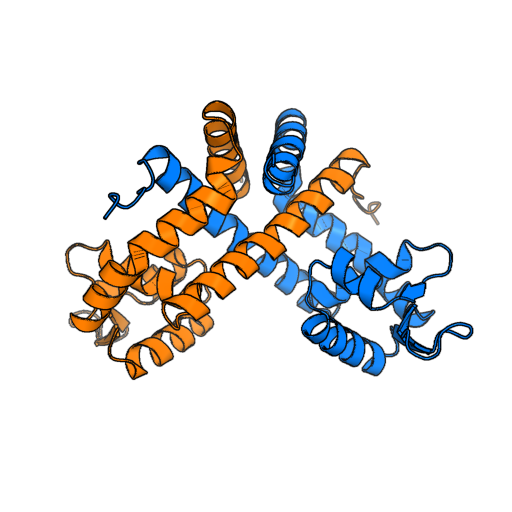6.94 89 ARG A C 1
ATOM 720 O O . ARG A 1 89 ? -6.898 -14.953 -25.438 1 96.94 89 ARG A O 1
ATOM 727 N N . GLU A 1 90 ? -8.219 -15.492 -23.688 1 96.38 90 GLU A N 1
ATOM 728 C CA . GLU A 1 90 ? -9.125 -16.297 -24.5 1 96.38 90 GLU A CA 1
ATOM 729 C C . GLU A 1 90 ? -10.586 -15.984 -24.172 1 96.38 90 GLU A C 1
ATOM 731 O O . GLU A 1 90 ? -10.898 -15.531 -23.078 1 96.38 90 GLU A O 1
ATOM 736 N N . ARG A 1 91 ? -11.414 -16.234 -25.188 1 93.62 91 ARG A N 1
ATOM 737 C CA . ARG A 1 91 ? -12.852 -16.125 -24.938 1 93.62 91 ARG A CA 1
ATOM 738 C C . ARG A 1 91 ? -13.398 -17.453 -24.406 1 93.62 91 ARG A C 1
ATOM 740 O O . ARG A 1 91 ? -13 -18.531 -24.859 1 93.62 91 ARG A O 1
ATOM 747 N N . ASP A 1 92 ? -14.242 -17.312 -23.422 1 91.19 92 ASP A N 1
ATOM 748 C CA . ASP A 1 92 ? -14.898 -18.516 -22.891 1 91.19 92 ASP A CA 1
ATOM 749 C C . ASP A 1 92 ? -15.75 -19.188 -23.969 1 91.19 92 ASP A C 1
ATOM 751 O O . ASP A 1 92 ? -16.5 -18.516 -24.688 1 91.19 92 ASP A O 1
ATOM 755 N N . ARG A 1 93 ? -15.656 -20.391 -24.094 1 88.69 93 ARG A N 1
ATOM 756 C CA . ARG A 1 93 ? -16.344 -21.125 -25.141 1 88.69 93 ARG A CA 1
ATOM 757 C C . ARG A 1 93 ? -17.844 -21.172 -24.891 1 88.69 93 ARG A C 1
ATOM 759 O O . ARG A 1 93 ? -18.641 -21.219 -25.844 1 88.69 93 ARG A O 1
ATOM 766 N N . THR A 1 94 ? -18.219 -21.156 -23.703 1 90.38 94 THR A N 1
ATOM 767 C CA . THR A 1 94 ? -19.625 -21.266 -23.328 1 90.38 94 THR A CA 1
ATOM 768 C C . THR A 1 94 ? -20.281 -19.891 -23.25 1 90.38 94 THR A C 1
ATOM 770 O O . THR A 1 94 ? -21.438 -19.719 -23.656 1 90.38 94 THR A O 1
ATOM 773 N N . ASP A 1 95 ? -19.625 -18.938 -22.781 1 89.88 95 ASP A N 1
ATOM 774 C CA . ASP A 1 95 ? -20.078 -17.562 -22.672 1 89.88 95 ASP A CA 1
ATOM 775 C C . ASP A 1 95 ? -19.094 -16.594 -23.328 1 89.88 95 ASP A C 1
ATOM 777 O O . ASP A 1 95 ? -18.094 -16.219 -22.719 1 89.88 95 ASP A O 1
ATOM 781 N N . GLY A 1 96 ? -19.297 -16.234 -24.562 1 86.06 96 GLY A N 1
ATOM 782 C CA . GLY A 1 96 ? -18.422 -15.406 -25.359 1 86.06 96 GLY A CA 1
ATOM 783 C C . GLY A 1 96 ? -18.156 -14.039 -24.75 1 86.06 96 GLY A C 1
ATOM 784 O O . GLY A 1 96 ? -17.234 -13.336 -25.156 1 86.06 96 GLY A O 1
ATOM 785 N N . ARG A 1 97 ? -18.875 -13.672 -23.719 1 88.62 97 ARG A N 1
ATOM 786 C CA . ARG A 1 97 ? -18.703 -12.367 -23.078 1 88.62 97 ARG A CA 1
ATOM 787 C C . ARG A 1 97 ? -17.609 -12.43 -22 1 88.62 97 ARG A C 1
ATOM 789 O O . ARG A 1 97 ? -17.125 -11.391 -21.562 1 88.62 97 ARG A O 1
ATOM 796 N N . VAL A 1 98 ? -17.297 -13.641 -21.641 1 92.25 98 VAL A N 1
ATOM 797 C CA . VAL A 1 98 ? -16.328 -13.812 -20.562 1 92.25 98 VAL A CA 1
ATOM 798 C C . VAL A 1 98 ? -14.922 -13.977 -21.141 1 92.25 98 VAL A C 1
ATOM 800 O O . VAL A 1 98 ? -14.703 -14.82 -22.016 1 92.25 98 VAL A O 1
ATOM 803 N N . GLN A 1 99 ? -14.062 -13.102 -20.688 1 95.69 99 GLN A N 1
ATOM 804 C CA . GLN A 1 99 ? -12.656 -13.227 -21.047 1 95.69 99 GLN A CA 1
ATOM 805 C C . GLN A 1 99 ? -11.883 -14.023 -20 1 95.69 99 GLN A C 1
ATOM 807 O O . GLN A 1 99 ? -12.07 -13.812 -18.797 1 95.69 99 GLN A O 1
ATOM 812 N N . ILE A 1 100 ? -11.062 -14.93 -20.531 1 97.12 100 ILE A N 1
ATOM 813 C CA . ILE A 1 100 ? -10.266 -15.789 -19.656 1 97.12 100 ILE A CA 1
ATOM 814 C C . ILE A 1 100 ? -8.789 -15.453 -19.812 1 97.12 100 ILE A C 1
ATOM 816 O O . ILE A 1 100 ? -8.281 -15.312 -20.922 1 97.12 100 ILE A O 1
ATOM 820 N N . ALA A 1 101 ? -8.141 -15.25 -18.688 1 97.88 101 ALA A N 1
ATOM 821 C CA . ALA A 1 101 ? -6.688 -15.133 -18.672 1 97.88 101 ALA A CA 1
ATOM 822 C C . ALA A 1 101 ? -6.035 -16.5 -18.5 1 97.88 101 ALA A C 1
ATOM 824 O O . ALA A 1 101 ? -6.438 -17.281 -17.641 1 97.88 101 ALA A O 1
ATOM 825 N N . VAL A 1 102 ? -5.043 -16.766 -19.312 1 98.31 102 VAL A N 1
ATOM 826 C CA . VAL A 1 102 ? -4.363 -18.047 -19.297 1 98.31 102 VAL A CA 1
ATOM 827 C C . VAL A 1 102 ? -2.859 -17.844 -19.125 1 98.31 102 VAL A C 1
ATOM 829 O O . VAL A 1 102 ? -2.254 -17.031 -19.844 1 98.31 102 VAL A O 1
ATOM 832 N N . LEU A 1 103 ? -2.326 -18.516 -18.172 1 98.44 103 LEU A N 1
ATOM 833 C CA . LEU A 1 103 ? -0.878 -18.516 -17.984 1 98.44 103 LEU A CA 1
ATOM 834 C C . LEU A 1 103 ? -0.192 -19.391 -19.016 1 98.44 103 LEU A C 1
ATOM 836 O O . LEU A 1 103 ? -0.488 -20.594 -19.109 1 98.44 103 LEU A O 1
ATOM 840 N N . THR A 1 104 ? 0.714 -18.828 -19.781 1 98.38 104 THR A N 1
ATOM 841 C CA . THR A 1 104 ? 1.447 -19.594 -20.781 1 98.38 104 THR A CA 1
ATOM 842 C C . THR A 1 104 ? 2.578 -20.391 -20.125 1 98.38 104 THR A C 1
ATOM 844 O O . THR A 1 104 ? 2.854 -20.219 -18.938 1 98.38 104 THR A O 1
ATOM 847 N N . GLU A 1 105 ? 3.229 -21.281 -20.938 1 97.81 105 GLU A N 1
ATOM 848 C CA . GLU A 1 105 ? 4.406 -22 -20.453 1 97.81 105 GLU A CA 1
ATOM 849 C C . GLU A 1 105 ? 5.527 -21.031 -20.094 1 97.81 105 GLU A C 1
ATOM 851 O O . GLU A 1 105 ? 6.207 -21.203 -19.078 1 97.81 105 GLU A O 1
ATOM 856 N N . GLU A 1 106 ? 5.637 -20.031 -20.891 1 97.88 106 GLU A N 1
ATOM 857 C CA . GLU A 1 106 ? 6.648 -19.016 -20.625 1 97.88 106 GLU A CA 1
ATOM 858 C C . GLU A 1 106 ? 6.32 -18.234 -19.344 1 97.88 106 GLU A C 1
ATOM 860 O O . GLU A 1 106 ? 7.219 -17.891 -18.578 1 97.88 106 GLU A O 1
ATOM 865 N N . GLY A 1 107 ? 5.051 -17.922 -19.188 1 98 107 GLY A N 1
ATOM 866 C CA . GLY A 1 107 ? 4.617 -17.25 -17.969 1 98 107 GLY A CA 1
ATOM 867 C C . GLY A 1 107 ? 4.859 -18.094 -16.719 1 98 107 GLY A C 1
ATOM 868 O O . GLY A 1 107 ? 5.285 -17.562 -15.688 1 98 107 GLY A O 1
ATOM 869 N N . HIS A 1 108 ? 4.605 -19.359 -16.844 1 97.44 108 H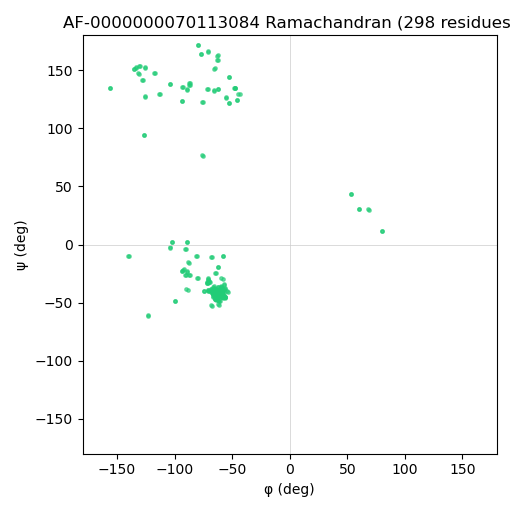IS A N 1
ATOM 870 C CA . HIS A 1 108 ? 4.848 -20.266 -15.719 1 97.44 108 HIS A CA 1
ATOM 871 C C . HIS A 1 108 ? 6.332 -20.344 -15.383 1 97.44 108 HIS A C 1
ATOM 873 O O . HIS A 1 108 ? 6.707 -20.297 -14.211 1 97.44 108 HIS A O 1
ATOM 879 N N . ALA A 1 109 ? 7.141 -20.438 -16.406 1 97.5 109 ALA A N 1
ATOM 880 C CA . ALA A 1 109 ? 8.586 -20.453 -16.188 1 97.5 109 ALA A CA 1
ATOM 881 C C . ALA A 1 109 ? 9.055 -19.188 -15.492 1 97.5 109 ALA A C 1
ATOM 883 O O . ALA A 1 109 ? 9.945 -19.219 -14.641 1 97.5 109 ALA A O 1
ATOM 884 N N . LYS A 1 110 ? 8.43 -18.109 -15.844 1 97.31 110 LYS A N 1
ATOM 885 C CA . LYS A 1 110 ? 8.75 -16.828 -15.227 1 97.31 110 LYS A CA 1
ATOM 886 C C . LYS A 1 110 ? 8.422 -16.828 -13.734 1 97.31 110 LYS A C 1
ATOM 888 O O . LYS A 1 110 ? 9.219 -16.375 -12.914 1 97.31 110 LYS A O 1
ATOM 893 N N . VAL A 1 111 ? 7.293 -17.359 -13.352 1 95.81 111 VAL A N 1
ATOM 894 C CA . VAL A 1 111 ? 6.883 -17.453 -11.961 1 95.81 111 VAL A CA 1
ATOM 895 C C . VAL A 1 111 ? 7.879 -18.312 -11.188 1 95.81 111 VAL A C 1
ATOM 897 O O . VAL A 1 111 ? 8.344 -17.922 -10.109 1 95.81 111 VAL A O 1
ATOM 900 N N . VAL A 1 112 ? 8.172 -19.422 -11.742 1 95.56 112 VAL A N 1
ATOM 901 C CA . VAL A 1 112 ? 9.062 -20.375 -11.086 1 95.56 112 VAL A CA 1
ATOM 902 C C . VAL A 1 112 ? 10.43 -19.734 -10.852 1 95.56 112 VAL A C 1
ATOM 904 O O . VAL A 1 112 ? 11.016 -19.891 -9.773 1 95.56 112 VAL A O 1
ATOM 907 N N . ALA A 1 113 ? 10.852 -19.016 -11.812 1 96.19 113 ALA A N 1
ATOM 908 C CA . ALA A 1 113 ? 12.164 -18.375 -11.734 1 96.19 113 ALA A CA 1
ATOM 909 C C . ALA A 1 113 ? 12.164 -17.234 -10.719 1 96.19 113 ALA A C 1
ATOM 911 O O . ALA A 1 113 ? 13.18 -16.953 -10.078 1 96.19 113 ALA A O 1
ATOM 912 N N . THR A 1 114 ? 11.055 -16.562 -10.586 1 96.44 114 THR A N 1
ATOM 913 C CA . THR A 1 114 ? 10.961 -15.336 -9.805 1 96.44 114 THR A CA 1
ATOM 914 C C . THR A 1 114 ? 10.602 -15.633 -8.352 1 96.44 114 THR A C 1
ATOM 916 O O . THR A 1 114 ? 10.984 -14.891 -7.449 1 96.44 114 THR A O 1
ATOM 919 N N . ALA A 1 115 ? 9.938 -1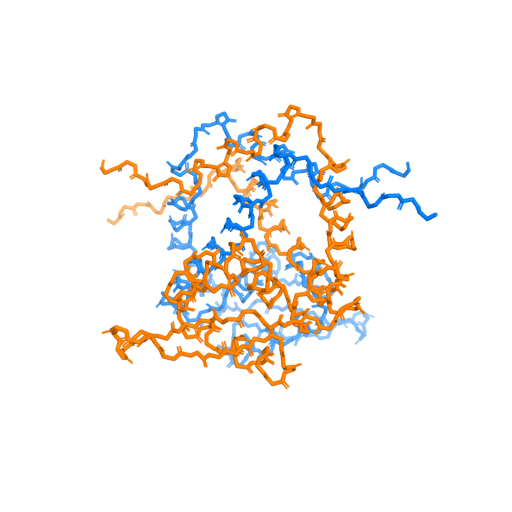6.734 -8.078 1 95 115 ALA A N 1
ATOM 920 C CA . ALA A 1 115 ? 9.273 -17.047 -6.812 1 95 115 ALA A CA 1
ATOM 921 C C . ALA A 1 115 ? 10.273 -17.109 -5.668 1 95 115 ALA A C 1
ATOM 923 O O . ALA A 1 115 ? 10.023 -16.594 -4.578 1 95 115 ALA A O 1
ATOM 924 N N . PRO A 1 116 ? 11.508 -17.734 -5.883 1 95.44 116 PRO A N 1
ATOM 925 C CA . PRO A 1 116 ? 12.438 -17.859 -4.762 1 95.44 116 PRO A CA 1
ATOM 926 C C . PRO A 1 116 ? 12.914 -16.5 -4.246 1 95.44 116 PRO A C 1
ATOM 928 O O . PRO A 1 116 ? 12.992 -16.281 -3.035 1 95.44 116 PRO A O 1
ATOM 931 N N . GLY A 1 117 ? 13.266 -15.625 -5.152 1 94.94 117 GLY A N 1
ATOM 932 C CA . GLY A 1 117 ? 13.672 -14.289 -4.754 1 94.94 117 GLY A CA 1
ATOM 933 C C . GLY A 1 117 ? 12.57 -13.5 -4.074 1 94.94 117 GLY A C 1
ATOM 934 O O . GLY A 1 117 ? 12.82 -12.773 -3.109 1 94.94 117 GLY A O 1
ATOM 935 N N . HIS A 1 118 ? 11.32 -13.633 -4.574 1 95.38 118 HIS A N 1
ATOM 936 C CA . HIS A 1 118 ? 10.18 -12.953 -3.967 1 95.38 118 HIS A CA 1
ATOM 937 C C . HIS A 1 118 ? 9.906 -13.477 -2.561 1 95.38 118 HIS A C 1
ATOM 939 O O . HIS A 1 118 ? 9.672 -12.688 -1.637 1 95.38 118 HIS A O 1
ATOM 945 N N . ALA A 1 119 ? 9.977 -14.781 -2.42 1 96.12 119 ALA A N 1
ATOM 946 C CA . ALA A 1 119 ? 9.797 -15.391 -1.104 1 96.12 119 ALA A CA 1
ATOM 947 C C . ALA A 1 119 ? 10.836 -14.883 -0.114 1 96.12 119 ALA A C 1
ATOM 949 O O . ALA A 1 119 ? 10.508 -14.562 1.032 1 96.12 119 ALA A O 1
ATOM 950 N N . GLU A 1 120 ? 12.031 -14.773 -0.567 1 96.94 120 GLU A N 1
ATOM 951 C CA . GLU A 1 120 ? 13.109 -14.266 0.275 1 96.94 120 GLU A CA 1
ATOM 952 C C . GLU A 1 120 ? 12.859 -12.82 0.693 1 96.94 120 GLU A C 1
ATOM 954 O O . GLU A 1 120 ? 13.055 -12.461 1.855 1 96.94 120 GLU A O 1
ATOM 959 N N . ALA A 1 121 ? 12.422 -12.023 -0.206 1 96.31 121 ALA A N 1
ATOM 960 C CA . ALA A 1 121 ? 12.125 -10.617 0.086 1 96.31 121 ALA A CA 1
ATOM 961 C C . ALA A 1 121 ? 11.016 -10.5 1.125 1 96.31 121 ALA A C 1
ATOM 963 O O . ALA A 1 121 ? 11.117 -9.703 2.061 1 96.31 121 ALA A O 1
ATOM 964 N N . VAL A 1 122 ? 9.969 -11.312 0.964 1 96.94 122 VAL A N 1
ATOM 965 C CA . VAL A 1 122 ? 8.844 -11.297 1.896 1 96.94 122 VAL A CA 1
ATOM 966 C C . VAL A 1 122 ? 9.32 -11.742 3.277 1 96.94 122 VAL A C 1
ATOM 968 O O . VAL A 1 122 ? 8.953 -11.141 4.289 1 96.94 122 VAL A O 1
ATOM 971 N N . GLN A 1 123 ? 10.148 -12.781 3.307 1 97.69 123 GLN A N 1
ATOM 972 C CA . GLN A 1 123 ? 10.711 -13.219 4.578 1 97.69 123 GLN A CA 1
ATOM 973 C C . GLN A 1 123 ? 11.453 -12.086 5.277 1 97.69 123 GLN A C 1
ATOM 975 O O . GLN A 1 123 ? 11.211 -11.812 6.453 1 97.69 123 GLN A O 1
ATOM 980 N N . GLN A 1 124 ? 12.25 -11.375 4.551 1 96.38 124 GLN A N 1
ATOM 981 C CA . GLN A 1 124 ? 13.102 -10.336 5.113 1 96.38 124 GLN A CA 1
ATOM 982 C C . GLN A 1 124 ? 12.281 -9.125 5.551 1 96.38 124 GLN A C 1
ATOM 984 O O . GLN A 1 124 ? 12.547 -8.531 6.598 1 96.38 124 GLN A O 1
ATOM 989 N N . LEU A 1 125 ? 11.289 -8.781 4.773 1 96.25 125 LEU A N 1
ATOM 990 C CA . LEU A 1 125 ? 10.523 -7.562 5.012 1 96.25 125 LEU A CA 1
ATOM 991 C C . LEU A 1 125 ? 9.492 -7.773 6.117 1 96.25 125 LEU A C 1
ATOM 993 O O . LEU A 1 125 ? 9.117 -6.824 6.805 1 96.25 125 LEU A O 1
ATOM 997 N N . ILE A 1 126 ? 9.047 -9.031 6.238 1 97.81 126 ILE A N 1
ATOM 998 C CA . ILE A 1 126 ? 7.902 -9.25 7.117 1 97.81 126 ILE A CA 1
ATOM 999 C C . ILE A 1 126 ? 8.258 -10.273 8.188 1 97.81 126 ILE A C 1
ATOM 1001 O O . ILE A 1 126 ? 8.398 -9.922 9.367 1 97.81 126 ILE A O 1
ATOM 1005 N N . PHE A 1 127 ? 8.594 -11.461 7.844 1 97.94 127 PHE A N 1
ATOM 1006 C CA . PHE A 1 127 ? 8.492 -12.57 8.781 1 97.94 127 PHE A CA 1
ATOM 1007 C C . PHE A 1 127 ? 9.758 -12.695 9.625 1 97.94 127 PHE A C 1
ATOM 1009 O O . PHE A 1 127 ? 9.719 -13.195 10.75 1 97.94 127 PHE A O 1
ATOM 1016 N N . ASP A 1 128 ? 10.914 -12.227 9.078 1 97.25 128 ASP A N 1
ATOM 1017 C CA . ASP A 1 128 ? 12.133 -12.188 9.883 1 97.25 128 ASP A CA 1
ATOM 1018 C C . ASP A 1 128 ? 12.016 -11.156 11.008 1 97.25 128 ASP A C 1
ATOM 1020 O O . ASP A 1 128 ? 12.82 -11.148 11.938 1 97.25 128 ASP A O 1
ATOM 1024 N N . ARG A 1 129 ? 10.984 -10.336 10.938 1 97.12 129 ARG A N 1
ATOM 1025 C CA . ARG A 1 129 ? 10.867 -9.227 11.883 1 97.12 129 ARG A CA 1
ATOM 1026 C C . ARG A 1 129 ? 9.828 -9.523 12.953 1 97.12 129 ARG A C 1
ATOM 1028 O O . ARG A 1 129 ? 9.609 -8.719 13.859 1 97.12 129 ARG A O 1
ATOM 1035 N N . LEU A 1 130 ? 9.203 -10.633 12.852 1 97.44 130 LEU A N 1
ATOM 1036 C CA . LEU A 1 130 ? 8.094 -10.969 13.742 1 97.44 130 LEU A CA 1
ATOM 1037 C C . LEU A 1 130 ? 8.312 -12.336 14.383 1 97.44 130 LEU A C 1
ATOM 1039 O O . LEU A 1 130 ? 8.82 -13.258 13.742 1 97.44 130 LEU A O 1
ATOM 1043 N N . THR A 1 131 ? 7.969 -12.5 15.609 1 97.12 131 THR A N 1
ATOM 1044 C CA . THR A 1 131 ? 7.902 -13.812 16.25 1 97.12 131 THR A CA 1
ATOM 1045 C C . THR A 1 131 ? 6.719 -14.609 15.711 1 97.12 131 THR A C 1
ATOM 1047 O O . THR A 1 131 ? 5.82 -14.047 15.078 1 97.12 131 THR A O 1
ATOM 1050 N N . ALA A 1 132 ? 6.691 -15.906 15.969 1 97.12 132 ALA A N 1
ATOM 1051 C CA . ALA A 1 132 ? 5.574 -16.75 15.555 1 97.12 132 ALA A CA 1
ATOM 1052 C C . ALA A 1 132 ? 4.254 -16.234 16.125 1 97.12 132 ALA A C 1
ATOM 1054 O O . ALA A 1 132 ? 3.223 -16.266 15.453 1 97.12 132 ALA A O 1
ATOM 1055 N N . ALA A 1 133 ? 4.297 -15.773 17.344 1 97.31 133 ALA A N 1
ATOM 1056 C CA . ALA A 1 133 ? 3.105 -15.227 17.984 1 97.31 133 ALA A CA 1
ATOM 1057 C C . ALA A 1 133 ? 2.637 -13.953 17.281 1 97.31 133 ALA A C 1
ATOM 1059 O O . ALA A 1 133 ? 1.436 -13.75 17.094 1 97.31 133 ALA A O 1
ATOM 1060 N N . GLN A 1 134 ? 3.539 -13.133 16.875 1 97.56 134 GLN A N 1
ATOM 1061 C CA . GLN A 1 134 ? 3.219 -11.891 16.188 1 97.56 134 GLN A CA 1
ATOM 1062 C C . GLN A 1 134 ? 2.666 -12.156 14.781 1 97.56 134 GLN A C 1
ATOM 1064 O O . GLN A 1 134 ? 1.798 -11.43 14.305 1 97.56 134 GLN A O 1
ATOM 1069 N N . VAL A 1 135 ? 3.141 -13.234 14.164 1 98.12 135 VAL A N 1
ATOM 1070 C CA . VAL A 1 135 ? 2.611 -13.617 12.859 1 98.12 135 VAL A CA 1
ATOM 1071 C C . VAL A 1 135 ? 1.142 -14.016 13 1 98.12 135 VAL A C 1
ATOM 1073 O O . VAL A 1 135 ? 0.306 -13.609 12.188 1 98.12 135 VAL A O 1
ATOM 1076 N N . ARG A 1 136 ? 0.83 -14.727 14.023 1 97.88 136 ARG A N 1
ATOM 1077 C CA . ARG A 1 136 ? -0.557 -15.102 14.266 1 97.88 136 ARG A CA 1
ATOM 1078 C C . ARG A 1 136 ? -1.42 -13.875 14.547 1 97.88 136 ARG A C 1
ATOM 1080 O O . ARG A 1 136 ? -2.561 -13.797 14.086 1 97.88 136 ARG A O 1
ATOM 1087 N N . GLN A 1 137 ? -0.872 -12.961 15.273 1 97.88 137 GLN A N 1
ATOM 1088 C CA . GLN A 1 137 ? -1.582 -11.719 15.555 1 97.88 137 GLN A CA 1
ATOM 1089 C C . GLN A 1 137 ? -1.827 -10.922 14.273 1 97.88 137 GLN A C 1
ATOM 1091 O O . GLN A 1 137 ? -2.91 -10.367 14.078 1 97.88 137 GLN A O 1
ATOM 1096 N N . LEU A 1 138 ? -0.773 -10.852 13.461 1 98.25 138 LEU A N 1
ATOM 1097 C CA . LEU A 1 138 ? -0.905 -10.156 12.18 1 98.25 138 LEU A CA 1
ATOM 1098 C C . LEU A 1 138 ? -2.004 -10.789 11.328 1 98.25 138 LEU A C 1
ATOM 1100 O O . LEU A 1 138 ? -2.805 -10.078 10.719 1 98.25 138 LEU A O 1
ATOM 1104 N N . ASN A 1 139 ? -2.014 -12.109 11.305 1 97.75 139 ASN A N 1
ATOM 1105 C CA . ASN A 1 139 ? -3.059 -12.82 10.57 1 97.75 139 ASN A CA 1
ATOM 1106 C C . ASN A 1 139 ? -4.449 -12.438 11.078 1 97.75 139 ASN A C 1
ATOM 1108 O O . ASN A 1 139 ? -5.344 -12.148 10.281 1 97.75 139 ASN A O 1
ATOM 1112 N N . ARG A 1 140 ? -4.648 -12.375 12.359 1 97.06 140 ARG A N 1
ATOM 1113 C CA . ARG A 1 140 ? -5.938 -12.031 12.953 1 97.06 140 ARG A CA 1
ATOM 1114 C C . ARG A 1 140 ? -6.312 -10.586 12.656 1 97.06 140 ARG A C 1
ATOM 1116 O O . ARG A 1 140 ? -7.461 -10.297 12.305 1 97.06 140 ARG A O 1
ATOM 1123 N N . LEU A 1 141 ? -5.391 -9.711 12.797 1 97.88 141 LEU A N 1
ATOM 1124 C CA . LEU A 1 141 ? -5.652 -8.289 12.594 1 97.88 141 LEU A CA 1
ATOM 1125 C C . LEU A 1 141 ? -6.027 -8 11.141 1 97.88 141 LEU A C 1
ATOM 1127 O O . LEU A 1 141 ? -6.973 -7.262 10.875 1 97.88 141 LEU A O 1
ATOM 1131 N N . THR A 1 142 ? -5.207 -8.586 10.227 1 97.5 142 THR A N 1
ATOM 1132 C CA . THR A 1 142 ? -5.512 -8.367 8.812 1 97.5 142 THR A CA 1
ATOM 1133 C C . THR A 1 142 ? -6.855 -8.992 8.453 1 97.5 142 THR A C 1
ATOM 1135 O O . THR A 1 142 ? -7.609 -8.43 7.652 1 97.5 142 THR A O 1
ATOM 1138 N N . GLY A 1 143 ? -7.184 -10.156 9.008 1 96.69 143 GLY A N 1
ATOM 1139 C CA . GLY A 1 143 ? -8.508 -10.734 8.836 1 96.69 143 GLY A CA 1
ATOM 1140 C C . GLY A 1 143 ? -9.625 -9.812 9.289 1 96.69 143 GLY A C 1
ATOM 1141 O O . GLY A 1 143 ? -10.625 -9.648 8.586 1 96.69 143 GLY A O 1
ATOM 1142 N N . ALA A 1 144 ? -9.492 -9.195 10.438 1 96.44 144 ALA A N 1
ATOM 1143 C CA . ALA A 1 144 ? -10.484 -8.273 10.984 1 96.44 144 ALA A CA 1
ATOM 1144 C C . ALA A 1 144 ? -10.664 -7.062 10.078 1 96.44 144 ALA A C 1
ATOM 1146 O O . ALA A 1 144 ? -11.773 -6.547 9.938 1 96.44 144 ALA A O 1
ATOM 1147 N N . LEU A 1 145 ? -9.602 -6.59 9.477 1 96.19 145 LEU A N 1
ATOM 1148 C CA . LEU A 1 145 ? -9.648 -5.422 8.602 1 96.19 145 LEU A CA 1
ATOM 1149 C C . LEU A 1 145 ? -10.367 -5.746 7.297 1 96.19 145 LEU A C 1
ATOM 1151 O O . LEU A 1 145 ? -10.938 -4.855 6.664 1 96.19 145 LEU A O 1
ATOM 1155 N N . LEU A 1 146 ? -10.281 -7.008 6.902 1 93.62 146 LEU A N 1
ATOM 1156 C CA . LEU A 1 146 ? -10.812 -7.406 5.602 1 93.62 146 LEU A CA 1
ATOM 1157 C C . LEU A 1 146 ? -12.25 -7.887 5.73 1 93.62 146 LEU A C 1
ATOM 1159 O O . LEU A 1 146 ? -12.984 -7.949 4.738 1 93.62 146 LEU A O 1
ATOM 1163 N N . ASP A 1 147 ? -12.609 -8.273 6.891 1 85.06 147 ASP A N 1
ATOM 1164 C CA . ASP A 1 147 ? -13.945 -8.812 7.105 1 85.06 147 ASP A CA 1
ATOM 1165 C C . ASP A 1 147 ? -15.016 -7.742 6.875 1 85.06 147 ASP A C 1
ATOM 1167 O O . ASP A 1 147 ? -14.789 -6.562 7.16 1 85.06 147 ASP A O 1
ATOM 1171 N N . ASP A 1 148 ? -16.016 -8.086 6.145 1 71.06 148 ASP A N 1
ATOM 1172 C CA . ASP A 1 148 ? -17.156 -7.191 5.984 1 71.06 148 ASP A CA 1
ATOM 1173 C C . ASP A 1 148 ? -17.703 -6.75 7.344 1 71.06 148 ASP A C 1
ATOM 1175 O O . ASP A 1 148 ? -17.828 -7.566 8.258 1 71.06 148 ASP A O 1
ATOM 1179 N N . PRO A 1 149 ? -17.703 -5.355 7.516 1 58.59 149 PRO A N 1
ATOM 1180 C CA . PRO A 1 149 ? -18.281 -4.918 8.789 1 58.59 149 PRO A CA 1
ATOM 1181 C C . PRO A 1 149 ? -19.625 -5.582 9.078 1 58.59 149 PRO A C 1
ATOM 1183 O O . PRO A 1 149 ? -20.328 -5.988 8.148 1 58.59 149 PRO A O 1
ATOM 1186 N N . PRO A 1 150 ? -19.797 -6.059 10.352 1 49.53 150 PRO A N 1
ATOM 1187 C CA . PRO A 1 150 ? -21.125 -6.605 10.625 1 49.53 150 PRO A CA 1
ATOM 1188 C C . PRO A 1 150 ? -22.25 -5.711 10.109 1 49.53 150 PRO A C 1
ATOM 1190 O O . PRO A 1 150 ? -22.125 -4.484 10.102 1 49.53 150 PRO A O 1
ATOM 1193 N N . ALA A 1 151 ? -23.141 -6.32 9.258 1 41.16 151 ALA A N 1
ATOM 1194 C CA . ALA A 1 151 ? -24.344 -5.598 8.891 1 41.16 151 ALA A CA 1
ATOM 1195 C C . ALA A 1 151 ? -24.953 -4.891 10.102 1 41.16 151 ALA A C 1
ATOM 1197 O O . ALA A 1 151 ? -24.828 -5.367 11.234 1 41.16 151 ALA A O 1
ATOM 1198 N N . MET B 1 1 ? 23.656 -24.469 -3.289 1 50.41 1 MET B N 1
ATOM 1199 C CA . MET B 1 1 ? 22.719 -23.375 -3.523 1 50.41 1 MET B CA 1
ATOM 1200 C C . MET B 1 1 ? 21.562 -23.422 -2.535 1 50.41 1 MET B C 1
ATOM 1202 O O . MET B 1 1 ? 20.891 -24.453 -2.41 1 50.41 1 MET B O 1
ATOM 1206 N N . ASP B 1 2 ? 21.531 -22.703 -1.466 1 70.06 2 ASP B N 1
ATOM 1207 C CA . ASP B 1 2 ? 20.625 -22.922 -0.339 1 70.06 2 ASP B CA 1
ATOM 1208 C C . ASP B 1 2 ? 19.172 -22.922 -0.792 1 70.06 2 ASP B C 1
ATOM 1210 O O . ASP B 1 2 ? 18.828 -22.25 -1.767 1 70.06 2 ASP B O 1
ATOM 1214 N N . GLU B 1 3 ? 18.422 -23.922 -0.473 1 87.88 3 GLU B N 1
ATOM 1215 C CA . GLU B 1 3 ? 17 -24.094 -0.766 1 87.88 3 GLU B CA 1
ATOM 1216 C C . GLU B 1 3 ? 16.219 -22.812 -0.483 1 87.88 3 GLU B C 1
ATOM 1218 O O . GLU B 1 3 ? 16.484 -22.125 0.507 1 87.88 3 GLU B O 1
ATOM 1223 N N . PRO B 1 4 ? 15.414 -22.422 -1.509 1 91.38 4 PRO B N 1
ATOM 1224 C CA . PRO B 1 4 ? 14.609 -21.219 -1.269 1 91.38 4 PRO B CA 1
ATOM 1225 C C . PRO B 1 4 ? 13.883 -21.25 0.074 1 91.38 4 PRO B C 1
ATOM 1227 O O . PRO B 1 4 ? 13.5 -22.328 0.545 1 91.38 4 PRO B O 1
ATOM 1230 N N . ARG B 1 5 ? 13.898 -20.25 0.802 1 94.88 5 ARG B N 1
ATOM 1231 C CA . ARG B 1 5 ? 13.133 -20.109 2.039 1 94.88 5 ARG B CA 1
ATOM 1232 C C . ARG B 1 5 ? 11.656 -19.859 1.748 1 94.88 5 ARG B C 1
ATOM 1234 O O . ARG B 1 5 ? 11.172 -18.734 1.927 1 94.88 5 ARG B O 1
ATOM 1241 N N . TRP B 1 6 ? 11 -20.828 1.388 1 96 6 TRP B N 1
ATOM 1242 C CA . TRP B 1 6 ? 9.586 -20.719 1.062 1 96 6 TRP B CA 1
ATOM 1243 C C . TRP B 1 6 ? 8.766 -20.344 2.297 1 96 6 TRP B C 1
ATOM 1245 O O . TRP B 1 6 ? 9.141 -20.703 3.42 1 96 6 TRP B O 1
ATOM 1255 N N . LEU B 1 7 ? 7.703 -19.703 2.059 1 96.5 7 LEU B N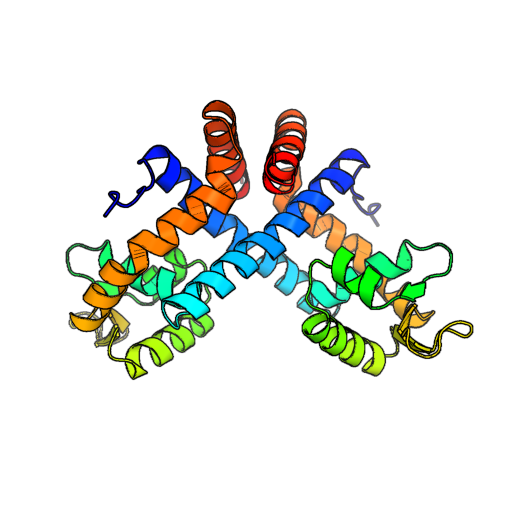 1
ATOM 1256 C CA . LEU B 1 7 ? 6.789 -19.375 3.15 1 96.5 7 LEU B CA 1
ATOM 1257 C C . LEU B 1 7 ? 6.07 -20.625 3.641 1 96.5 7 LEU B C 1
ATOM 1259 O O . LEU B 1 7 ? 5.637 -21.453 2.836 1 96.5 7 LEU B O 1
ATOM 1263 N N . THR B 1 8 ? 6.023 -20.797 4.988 1 96.69 8 THR B N 1
ATOM 1264 C CA . THR B 1 8 ? 5.176 -21.844 5.543 1 96.69 8 THR B CA 1
ATOM 1265 C C . THR B 1 8 ? 3.709 -21.578 5.215 1 96.69 8 THR B C 1
ATOM 1267 O O . THR B 1 8 ? 3.34 -20.484 4.816 1 96.69 8 THR B O 1
ATOM 1270 N N . PRO B 1 9 ? 2.822 -22.578 5.328 1 95.62 9 PRO B N 1
ATOM 1271 C CA . PRO B 1 9 ? 1.397 -22.375 5.07 1 95.62 9 PRO B CA 1
ATOM 1272 C C . PRO B 1 9 ? 0.814 -21.219 5.898 1 95.62 9 PRO B C 1
ATOM 1274 O O . PRO B 1 9 ? 0.016 -20.438 5.391 1 95.62 9 PRO B O 1
ATOM 1277 N N . GLU B 1 10 ? 1.218 -21.109 7.164 1 96.56 10 GLU B N 1
ATOM 1278 C CA . GLU B 1 10 ? 0.751 -20.031 8.023 1 96.56 10 GLU B CA 1
ATOM 1279 C C . GLU B 1 10 ? 1.243 -18.672 7.523 1 96.56 10 GLU B C 1
ATOM 1281 O O . GLU B 1 10 ? 0.482 -17.703 7.488 1 96.56 10 GLU B O 1
ATOM 1286 N N . GLN B 1 11 ? 2.508 -18.672 7.137 1 97.75 11 GLN B N 1
ATOM 1287 C CA . GLN B 1 11 ? 3.08 -17.438 6.59 1 97.75 11 GLN B CA 1
ATOM 1288 C C . GLN B 1 11 ? 2.383 -17.047 5.293 1 97.75 11 GLN B C 1
ATOM 1290 O O . GLN B 1 11 ? 2.105 -15.859 5.07 1 97.75 11 GLN B O 1
ATOM 1295 N N . GLN B 1 12 ? 2.086 -18.016 4.492 1 95.94 12 GLN B N 1
ATOM 1296 C CA . GLN B 1 12 ? 1.431 -17.766 3.213 1 95.94 12 GLN B CA 1
ATOM 1297 C C . GLN B 1 12 ? 0.037 -17.172 3.42 1 95.94 12 GLN B C 1
ATOM 1299 O O . GLN B 1 12 ? -0.342 -16.203 2.752 1 95.94 12 GLN B O 1
ATOM 1304 N N . ALA B 1 13 ? -0.688 -17.734 4.297 1 95.62 13 ALA B N 1
ATOM 1305 C CA . ALA B 1 13 ? -2.029 -17.234 4.59 1 95.62 13 ALA B CA 1
ATOM 1306 C C . ALA B 1 13 ? -1.978 -15.812 5.129 1 95.62 13 ALA B C 1
ATOM 1308 O O . ALA B 1 13 ? -2.768 -14.953 4.719 1 95.62 13 ALA B O 1
ATOM 1309 N N . THR B 1 14 ? -1.046 -15.531 6.004 1 97.75 14 THR B N 1
ATOM 1310 C CA . THR B 1 14 ? -0.875 -14.211 6.594 1 97.75 14 THR B CA 1
ATOM 1311 C C . THR B 1 14 ? -0.447 -13.203 5.531 1 97.75 14 THR B C 1
ATOM 1313 O O . THR B 1 14 ? -0.966 -12.078 5.488 1 97.75 14 THR B O 1
ATOM 1316 N N . TRP B 1 15 ? 0.464 -13.633 4.676 1 96.94 15 TRP B N 1
ATOM 1317 C CA . TRP B 1 15 ? 0.962 -12.773 3.609 1 96.94 15 TRP B CA 1
ATOM 1318 C C . TRP B 1 15 ? -0.157 -12.398 2.645 1 96.94 15 TRP B C 1
ATOM 1320 O O . TRP B 1 15 ? -0.291 -11.234 2.262 1 96.94 15 TRP B O 1
ATOM 1330 N N . ARG B 1 16 ? -0.984 -13.32 2.301 1 93.06 16 ARG B N 1
ATOM 1331 C CA . ARG B 1 16 ? -2.086 -13.062 1.379 1 93.06 16 ARG B CA 1
ATOM 1332 C C . ARG B 1 16 ? -3.043 -12.016 1.952 1 93.06 16 ARG B C 1
ATOM 1334 O O . ARG B 1 16 ? -3.473 -11.109 1.243 1 93.06 16 ARG B O 1
ATOM 1341 N N . ARG B 1 17 ? -3.357 -12.125 3.205 1 95.12 17 ARG B N 1
ATOM 1342 C CA . ARG B 1 17 ? -4.234 -11.156 3.848 1 95.12 17 ARG B CA 1
ATOM 1343 C C . ARG B 1 17 ? -3.57 -9.781 3.918 1 95.12 17 ARG B C 1
ATOM 1345 O O . ARG B 1 17 ? -4.219 -8.758 3.678 1 95.12 17 ARG B O 1
ATOM 1352 N N . LEU B 1 18 ? -2.285 -9.789 4.27 1 97.06 18 LEU B N 1
ATOM 1353 C CA . LEU B 1 18 ? -1.56 -8.523 4.348 1 97.06 18 LEU B CA 1
ATOM 1354 C C . LEU B 1 18 ? -1.521 -7.832 2.988 1 97.06 18 LEU B C 1
ATOM 1356 O O . LEU B 1 18 ? -1.73 -6.621 2.896 1 97.06 18 LEU B O 1
ATOM 1360 N N . VAL B 1 19 ? -1.281 -8.594 1.938 1 94.31 19 VAL B N 1
ATOM 1361 C CA . VAL B 1 19 ? -1.261 -8.047 0.585 1 94.31 19 VAL B CA 1
ATOM 1362 C C . VAL B 1 19 ? -2.609 -7.406 0.267 1 94.31 19 VAL B C 1
ATOM 1364 O O . VAL B 1 19 ? -2.664 -6.309 -0.29 1 94.31 19 VAL B O 1
ATOM 1367 N N . GLU B 1 20 ? -3.695 -8.094 0.603 1 93.5 20 GLU B N 1
ATOM 1368 C CA . GLU B 1 20 ? -5.023 -7.535 0.362 1 93.5 20 GLU B CA 1
ATOM 1369 C C . GLU B 1 20 ? -5.199 -6.203 1.084 1 93.5 20 GLU B C 1
ATOM 1371 O O . GLU B 1 20 ? -5.758 -5.258 0.526 1 93.5 20 GLU B O 1
ATOM 1376 N N . VAL B 1 21 ? -4.723 -6.121 2.277 1 96 21 VAL B N 1
ATOM 1377 C CA . VAL B 1 21 ? -4.797 -4.883 3.043 1 96 21 VAL B CA 1
ATOM 1378 C C . VAL B 1 21 ? -3.949 -3.807 2.369 1 96 21 VAL B C 1
ATOM 1380 O O . VAL B 1 21 ? -4.391 -2.666 2.215 1 96 21 VAL B O 1
ATOM 1383 N N . LEU B 1 22 ? -2.721 -4.176 1.934 1 94.81 22 LEU B N 1
ATOM 1384 C CA . LEU B 1 22 ? -1.77 -3.262 1.31 1 94.81 22 LEU B CA 1
ATOM 1385 C C . LEU B 1 22 ? -2.332 -2.697 0.01 1 94.81 22 LEU B C 1
ATOM 1387 O O . LEU B 1 22 ? -1.924 -1.621 -0.431 1 94.81 22 LEU B O 1
ATOM 1391 N N . VAL B 1 23 ? -3.307 -3.346 -0.547 1 91.25 23 VAL B N 1
ATOM 1392 C CA . VAL B 1 23 ? -3.896 -2.9 -1.805 1 91.25 23 VAL B CA 1
ATOM 1393 C C . VAL B 1 23 ? -5.195 -2.146 -1.529 1 91.25 23 VAL B C 1
ATOM 1395 O O . VAL B 1 23 ? -5.371 -1.014 -1.981 1 91.25 23 VAL B O 1
ATOM 1398 N N . LYS B 1 24 ? -6.074 -2.697 -0.731 1 92.38 24 LYS B N 1
ATOM 1399 C CA . LYS B 1 24 ? -7.441 -2.207 -0.601 1 92.38 24 LYS B CA 1
ATOM 1400 C C . LYS B 1 24 ? -7.488 -0.911 0.204 1 92.38 24 LYS B C 1
ATOM 1402 O O . LYS B 1 24 ? -8.273 -0.012 -0.102 1 92.38 24 LYS B O 1
ATOM 1407 N N . VAL B 1 25 ? -6.703 -0.831 1.23 1 94.38 25 VAL B N 1
ATOM 1408 C CA . VAL B 1 25 ? -6.789 0.32 2.123 1 94.38 25 VAL B CA 1
ATOM 1409 C C . VAL B 1 25 ? -6.301 1.573 1.4 1 94.38 25 VAL B C 1
ATOM 1411 O O . VAL B 1 25 ? -7.023 2.57 1.317 1 94.38 25 VAL B O 1
ATOM 1414 N N . PRO B 1 26 ? -5.09 1.578 0.778 1 92.62 26 PRO B N 1
ATOM 1415 C CA . PRO B 1 26 ? -4.672 2.766 0.029 1 92.62 26 PRO B CA 1
ATOM 1416 C C . PRO B 1 26 ? -5.629 3.109 -1.111 1 92.62 26 PRO B C 1
ATOM 1418 O O . PRO B 1 26 ? -5.902 4.285 -1.358 1 92.62 26 PRO B O 1
ATOM 1421 N N . ALA B 1 27 ? -6.199 2.088 -1.782 1 90.19 27 ALA B N 1
ATOM 1422 C CA . ALA B 1 27 ? -7.137 2.338 -2.873 1 90.19 27 ALA B CA 1
ATOM 1423 C C . ALA B 1 27 ? -8.391 3.047 -2.365 1 90.19 27 ALA B C 1
ATOM 1425 O O . ALA B 1 27 ? -8.883 3.982 -3 1 90.19 27 ALA B O 1
ATOM 1426 N N . ALA B 1 28 ? -8.898 2.572 -1.255 1 93.12 28 ALA B N 1
ATOM 1427 C CA . ALA B 1 28 ? -10.102 3.174 -0.682 1 93.12 28 ALA B CA 1
ATOM 1428 C C . ALA B 1 28 ? -9.844 4.605 -0.233 1 93.12 28 ALA B C 1
ATOM 1430 O O . ALA B 1 28 ? -10.664 5.496 -0.46 1 93.12 28 ALA B O 1
ATOM 1431 N N . LEU B 1 29 ? -8.719 4.82 0.417 1 94.12 29 LEU B N 1
ATOM 1432 C CA . LEU B 1 29 ? -8.352 6.16 0.863 1 94.12 29 LEU B CA 1
ATOM 1433 C C . LEU B 1 29 ? -8.156 7.094 -0.326 1 94.12 29 LEU B C 1
ATOM 1435 O O . LEU B 1 29 ? -8.609 8.242 -0.304 1 94.12 29 LEU B O 1
ATOM 1439 N N . GLU B 1 30 ? -7.469 6.605 -1.346 1 93.31 30 GLU B N 1
ATOM 1440 C CA . GLU B 1 30 ? -7.258 7.379 -2.564 1 93.31 30 GLU B CA 1
ATOM 1441 C C . GLU B 1 30 ? -8.586 7.785 -3.201 1 93.31 30 GLU B C 1
ATOM 1443 O O . GLU B 1 30 ? -8.766 8.938 -3.588 1 93.31 30 GLU B O 1
ATOM 1448 N N . ALA B 1 31 ? -9.508 6.832 -3.295 1 92.31 31 ALA B N 1
ATOM 1449 C CA . ALA B 1 31 ? -10.82 7.105 -3.883 1 92.31 31 ALA B CA 1
ATOM 1450 C C . ALA B 1 31 ? -11.57 8.164 -3.078 1 92.31 31 ALA B C 1
ATOM 1452 O O . ALA B 1 31 ? -12.18 9.07 -3.65 1 92.31 31 ALA B O 1
ATOM 1453 N N . GLN B 1 32 ? -11.523 8.031 -1.813 1 93.88 32 GLN B N 1
ATOM 1454 C CA . GLN B 1 32 ? -12.188 8.984 -0.929 1 93.88 32 GLN B CA 1
ATOM 1455 C C . GLN B 1 32 ? -11.594 10.383 -1.089 1 93.88 32 GLN B C 1
ATOM 1457 O O . GLN B 1 32 ? -12.336 11.359 -1.234 1 93.88 32 GLN B O 1
ATOM 1462 N N . LEU B 1 33 ? -10.266 10.594 -1.093 1 94.75 33 LEU B N 1
ATOM 1463 C CA . LEU B 1 33 ? -9.578 11.875 -1.174 1 94.75 33 LEU B CA 1
ATOM 1464 C C . LEU B 1 33 ? -9.781 12.523 -2.541 1 94.75 33 LEU B C 1
ATOM 1466 O O . LEU B 1 33 ? -9.984 13.734 -2.639 1 94.75 33 LEU B O 1
ATOM 1470 N N . GLN B 1 34 ? -9.742 11.648 -3.508 1 93.44 34 GLN B N 1
ATOM 1471 C CA . GLN B 1 34 ? -9.992 12.156 -4.852 1 93.44 34 GLN B CA 1
ATOM 1472 C C . GLN B 1 34 ? -11.414 12.695 -4.98 1 93.44 34 GLN B C 1
ATOM 1474 O O . GLN B 1 34 ? -11.625 13.797 -5.488 1 93.44 34 GLN B O 1
ATOM 1479 N N . ARG B 1 35 ? -12.367 11.93 -4.523 1 93.12 35 ARG B N 1
ATOM 1480 C CA . ARG B 1 35 ? -13.781 12.289 -4.625 1 93.12 35 ARG B CA 1
ATOM 1481 C C . ARG B 1 35 ? -14.086 13.531 -3.803 1 93.12 35 ARG B C 1
ATOM 1483 O O . ARG B 1 35 ? -14.734 14.461 -4.293 1 93.12 35 ARG B O 1
ATOM 1490 N N . ASP B 1 36 ? -13.539 13.609 -2.604 1 93 36 ASP B N 1
ATOM 1491 C CA . ASP B 1 36 ? -13.969 14.617 -1.641 1 93 36 ASP B CA 1
ATOM 1492 C C . ASP B 1 36 ? -13.102 15.867 -1.729 1 93 36 ASP B C 1
ATOM 1494 O O . ASP B 1 36 ? -13.547 16.969 -1.363 1 93 36 ASP B O 1
ATOM 1498 N N . ALA B 1 37 ? -11.836 15.734 -2.266 1 94.56 37 ALA B N 1
ATOM 1499 C CA . ALA B 1 37 ? -10.938 16.875 -2.117 1 94.56 37 ALA B CA 1
ATOM 1500 C C . ALA B 1 37 ? -10.117 17.094 -3.385 1 94.56 37 ALA B C 1
ATOM 1502 O O . ALA B 1 37 ? -9.375 18.062 -3.492 1 94.56 37 ALA B O 1
ATOM 1503 N N . GLY B 1 38 ? -10.164 16.156 -4.305 1 94.31 38 GLY B N 1
ATOM 1504 C CA . GLY B 1 38 ? -9.344 16.281 -5.496 1 94.31 38 GLY B CA 1
ATOM 1505 C C . GLY B 1 38 ? -7.859 16.141 -5.207 1 94.31 38 GLY B C 1
ATOM 1506 O O . GLY B 1 38 ? -7.027 16.766 -5.871 1 94.31 38 GLY B O 1
ATOM 1507 N N . LEU B 1 39 ? -7.484 15.398 -4.227 1 95.06 39 LEU B N 1
ATOM 1508 C CA . LEU B 1 39 ? -6.109 15.164 -3.801 1 95.06 39 LEU B CA 1
ATOM 1509 C C . LEU B 1 39 ? -5.746 13.688 -3.939 1 95.06 39 LEU B C 1
ATOM 1511 O O . LEU B 1 39 ? -6.594 12.812 -3.742 1 95.06 39 LEU B O 1
ATOM 1515 N N . THR B 1 40 ? -4.523 13.414 -4.234 1 93.19 40 THR B N 1
ATOM 1516 C CA . THR B 1 40 ? -3.982 12.078 -4.012 1 93.19 40 THR B CA 1
ATOM 1517 C C . THR B 1 40 ? -3.668 11.859 -2.535 1 93.19 40 THR B C 1
ATOM 1519 O O . THR B 1 40 ? -3.582 12.812 -1.766 1 93.19 40 THR B O 1
ATOM 1522 N N . HIS B 1 41 ? -3.498 10.641 -2.158 1 92.44 41 HIS B N 1
ATOM 1523 C CA . HIS B 1 41 ? -3.139 10.367 -0.771 1 92.44 41 HIS B CA 1
ATOM 1524 C C . HIS B 1 41 ? -1.783 10.969 -0.423 1 92.44 41 HIS B C 1
ATOM 1526 O O . HIS B 1 41 ? -1.612 11.547 0.654 1 92.44 41 HIS B O 1
ATOM 1532 N N . MET B 1 42 ? -0.87 10.883 -1.335 1 91.88 42 MET B N 1
ATOM 1533 C CA . MET B 1 42 ? 0.449 11.453 -1.086 1 91.88 42 MET B CA 1
ATOM 1534 C C . MET B 1 42 ? 0.37 12.977 -0.985 1 91.88 42 MET B C 1
ATOM 1536 O O . MET B 1 42 ? 1.042 13.586 -0.15 1 91.88 42 MET B O 1
ATOM 1540 N N . GLY B 1 43 ? -0.399 13.547 -1.889 1 94.88 43 GLY B N 1
ATOM 1541 C CA . GLY B 1 43 ? -0.602 14.977 -1.787 1 94.88 43 GLY B CA 1
ATOM 1542 C C . GLY B 1 43 ? -1.154 15.414 -0.441 1 94.88 43 GLY B C 1
ATOM 1543 O O . GLY B 1 43 ? -0.656 16.359 0.164 1 94.88 43 GLY B O 1
ATOM 1544 N N . TYR B 1 44 ? -2.111 14.703 0.008 1 94.94 44 TYR B N 1
ATOM 1545 C CA . TYR B 1 44 ? -2.691 15.008 1.31 1 94.94 44 TYR B CA 1
ATOM 1546 C C . TYR B 1 44 ? -1.669 14.82 2.424 1 94.94 44 TYR B C 1
ATOM 1548 O O . TYR B 1 44 ? -1.588 15.633 3.348 1 94.94 44 TYR B O 1
ATOM 1556 N N . LEU B 1 45 ? -0.912 13.766 2.361 1 93.81 45 LEU B N 1
ATOM 1557 C CA . LEU B 1 45 ? 0.109 13.492 3.367 1 93.81 45 LEU B CA 1
ATOM 1558 C C . LEU B 1 45 ? 1.123 14.633 3.434 1 93.81 45 LEU B C 1
ATOM 1560 O O . LEU B 1 45 ? 1.536 15.039 4.523 1 93.81 45 LEU B O 1
ATOM 1564 N N . VAL B 1 46 ? 1.509 15.133 2.34 1 95.31 46 VAL B N 1
ATOM 1565 C CA . VAL B 1 46 ? 2.447 16.25 2.275 1 95.31 46 VAL B CA 1
ATOM 1566 C C . VAL B 1 46 ? 1.841 17.469 2.957 1 95.31 46 VAL B C 1
ATOM 1568 O O . VAL B 1 46 ? 2.469 18.078 3.828 1 95.31 46 VAL B O 1
ATOM 1571 N N . LEU B 1 47 ? 0.614 17.812 2.555 1 96.94 47 LEU B N 1
ATOM 1572 C CA . LEU B 1 47 ? -0.059 18.969 3.127 1 96.94 47 LEU B CA 1
ATOM 1573 C C . LEU B 1 47 ? -0.213 18.828 4.637 1 96.94 47 LEU B C 1
ATOM 1575 O O . LEU B 1 47 ? 0.056 19.766 5.391 1 96.94 47 LEU B O 1
ATOM 1579 N N . MET B 1 48 ? -0.619 17.672 5.031 1 94.81 48 MET B N 1
ATOM 1580 C CA . MET B 1 48 ? -0.842 17.391 6.449 1 94.81 48 MET B CA 1
ATOM 1581 C C . MET B 1 48 ? 0.461 17.5 7.234 1 94.81 48 MET B C 1
ATOM 1583 O O . MET B 1 48 ? 0.492 18.078 8.32 1 94.81 48 MET B O 1
ATOM 1587 N N . THR B 1 49 ? 1.537 16.922 6.703 1 94.12 49 THR B N 1
ATOM 1588 C CA . THR B 1 49 ? 2.844 16.953 7.352 1 94.12 49 THR B CA 1
ATOM 1589 C C . THR B 1 49 ? 3.312 18.391 7.543 1 94.12 49 THR B C 1
ATOM 1591 O O . THR B 1 49 ? 3.777 18.766 8.625 1 94.12 49 THR B O 1
ATOM 1594 N N . LEU B 1 50 ? 3.15 19.156 6.551 1 96.56 50 LEU B N 1
ATOM 1595 C CA . LEU B 1 50 ? 3.537 20.562 6.637 1 96.56 50 LEU B CA 1
ATOM 1596 C C . LEU B 1 50 ? 2.672 21.297 7.648 1 96.56 50 LEU B C 1
ATOM 1598 O O . LEU B 1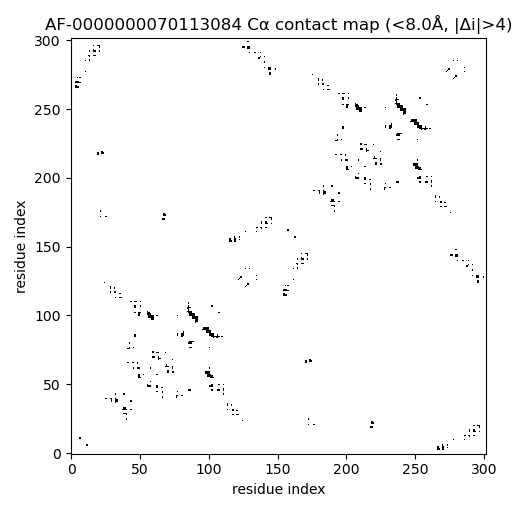 50 ? 3.168 22.156 8.391 1 96.56 50 LEU B O 1
ATOM 1602 N N . SER B 1 51 ? 1.4 21 7.656 1 95.94 51 SER B N 1
ATOM 1603 C CA . SER B 1 51 ? 0.452 21.672 8.531 1 95.94 51 SER B CA 1
ATOM 1604 C C . SER B 1 51 ? 0.763 21.406 10 1 95.94 51 SER B C 1
ATOM 1606 O O . SER B 1 51 ? 0.364 22.188 10.875 1 95.94 51 SER B O 1
ATOM 1608 N N . GLU B 1 52 ? 1.418 20.328 10.289 1 93 52 GLU B N 1
ATOM 1609 C CA . GLU B 1 52 ? 1.736 19.938 11.656 1 93 52 GLU B CA 1
ATOM 1610 C C . GLU B 1 52 ? 2.967 20.672 12.172 1 93 52 GLU B C 1
ATOM 1612 O O . GLU B 1 52 ? 3.273 20.625 13.359 1 93 52 GLU B O 1
ATOM 1617 N N . ARG B 1 53 ? 3.617 21.344 11.281 1 93.69 53 ARG B N 1
ATOM 1618 C CA . ARG B 1 53 ? 4.789 22.125 11.68 1 93.69 53 ARG B CA 1
ATOM 1619 C C . ARG B 1 53 ? 4.391 23.516 12.156 1 93.69 53 ARG B C 1
ATOM 1621 O O . ARG B 1 53 ? 3.518 24.156 11.555 1 93.69 53 ARG B O 1
ATOM 1628 N N . PRO B 1 54 ? 5.07 23.922 13.227 1 91.38 54 PRO B N 1
ATOM 1629 C CA . PRO B 1 54 ? 4.723 25.266 13.719 1 91.38 54 PRO B CA 1
ATOM 1630 C C . PRO B 1 54 ? 4.875 26.344 12.648 1 91.38 54 PRO B C 1
ATOM 1632 O O . PRO B 1 54 ? 4.051 27.25 12.562 1 91.38 54 PRO B O 1
ATOM 1635 N N . ASP B 1 55 ? 5.852 26.328 11.773 1 93.44 55 ASP B N 1
ATOM 1636 C CA . ASP B 1 55 ? 6.082 27.359 10.766 1 93.44 55 ASP B CA 1
ATOM 1637 C C . ASP B 1 55 ? 5.594 26.906 9.391 1 93.44 55 ASP B C 1
ATOM 1639 O O . ASP B 1 55 ? 5.789 27.594 8.391 1 93.44 55 ASP B O 1
ATOM 1643 N N . ARG B 1 56 ? 5.012 25.734 9.281 1 96.81 56 ARG B N 1
ATOM 1644 C CA . ARG B 1 56 ? 4.422 25.156 8.086 1 96.81 56 ARG B CA 1
ATOM 1645 C C . ARG B 1 56 ? 5.465 25 6.977 1 96.81 56 ARG B C 1
ATOM 1647 O O . ARG B 1 56 ? 5.145 25.141 5.793 1 96.81 56 ARG B O 1
ATOM 1654 N N . ARG B 1 57 ? 6.672 24.797 7.41 1 95.94 57 ARG B N 1
ATOM 1655 C CA . ARG B 1 57 ? 7.777 24.656 6.469 1 95.94 57 ARG B CA 1
ATOM 1656 C C . ARG B 1 57 ? 8.625 23.422 6.797 1 95.94 57 ARG B C 1
ATOM 1658 O O . ARG B 1 57 ? 8.773 23.062 7.965 1 95.94 57 ARG B O 1
ATOM 1665 N N . LEU B 1 58 ? 9.172 22.797 5.785 1 95.56 58 LEU B N 1
ATOM 1666 C CA . LEU B 1 58 ? 10.062 21.656 5.953 1 95.56 58 LEU B CA 1
ATOM 1667 C C . LEU B 1 58 ? 10.984 21.5 4.746 1 95.56 58 LEU B C 1
ATOM 1669 O O . LEU B 1 58 ? 10.539 21.625 3.604 1 95.56 58 LEU B O 1
ATOM 1673 N N . PRO B 1 59 ? 12.312 21.266 5.031 1 95.5 59 PRO B N 1
ATOM 1674 C CA . PRO B 1 59 ? 13.156 20.891 3.891 1 95.5 59 PRO B CA 1
ATOM 1675 C C . PRO B 1 59 ? 12.602 19.719 3.094 1 95.5 59 PRO B C 1
ATOM 1677 O O . PRO B 1 59 ? 12.055 18.781 3.676 1 95.5 59 PRO B O 1
ATOM 1680 N N . MET B 1 60 ? 12.797 19.766 1.763 1 94.69 60 MET B N 1
ATOM 1681 C CA . MET B 1 60 ? 12.273 18.734 0.873 1 94.69 60 MET B CA 1
ATOM 1682 C C . MET B 1 60 ? 12.797 17.359 1.272 1 94.69 60 MET B C 1
ATOM 1684 O O . MET B 1 60 ? 12.07 16.375 1.203 1 94.69 60 MET B O 1
ATOM 1688 N N . SER B 1 61 ? 13.969 17.266 1.741 1 93.12 61 SER B N 1
ATOM 1689 C CA . SER B 1 61 ? 14.555 15.992 2.135 1 93.12 61 SER B CA 1
ATOM 1690 C C . SER B 1 61 ? 13.859 15.422 3.369 1 93.12 61 SER B C 1
ATOM 1692 O O . SER B 1 61 ? 13.609 14.219 3.451 1 93.12 61 SER B O 1
ATOM 1694 N N . HIS B 1 62 ? 13.5 16.297 4.316 1 92.44 62 HIS B N 1
ATOM 1695 C CA . HIS B 1 62 ? 12.766 15.891 5.516 1 92.44 62 HIS B CA 1
ATOM 1696 C C . HIS B 1 62 ? 11.336 15.5 5.18 1 92.44 62 HIS B C 1
ATOM 1698 O O . HIS B 1 62 ? 10.805 14.531 5.723 1 92.44 62 HIS B O 1
ATOM 1704 N N . LEU B 1 63 ? 10.797 16.25 4.316 1 92.75 63 LEU B N 1
ATOM 1705 C CA . LEU B 1 63 ? 9.43 15.977 3.877 1 92.75 63 LEU B CA 1
ATOM 1706 C C . LEU B 1 63 ? 9.352 14.641 3.156 1 92.75 63 LEU B C 1
ATOM 1708 O O . LEU B 1 63 ? 8.414 13.867 3.377 1 92.75 63 LEU B O 1
ATOM 1712 N N . ALA B 1 64 ? 10.312 14.336 2.328 1 92.12 64 ALA B N 1
ATOM 1713 C CA . ALA B 1 64 ? 10.375 13.062 1.615 1 92.12 64 ALA B CA 1
ATOM 1714 C C . ALA B 1 64 ? 10.445 11.891 2.59 1 92.12 64 ALA B C 1
ATOM 1716 O O . ALA B 1 64 ? 9.727 10.898 2.432 1 92.12 64 ALA B O 1
ATOM 1717 N N . ARG B 1 65 ? 11.219 12 3.66 1 88.25 65 ARG B N 1
ATOM 1718 C CA . ARG B 1 65 ? 11.359 10.961 4.672 1 88.25 65 ARG B CA 1
ATOM 1719 C C . ARG B 1 65 ? 10.047 10.734 5.414 1 88.25 65 ARG B C 1
ATOM 1721 O O . ARG B 1 65 ? 9.641 9.594 5.629 1 88.25 65 ARG B O 1
ATOM 1728 N N . ARG B 1 66 ? 9.406 11.82 5.699 1 85.38 66 ARG B N 1
ATOM 1729 C CA . ARG B 1 66 ? 8.164 11.742 6.461 1 85.38 66 ARG B CA 1
ATOM 1730 C C . ARG B 1 66 ? 7.039 11.164 5.609 1 85.38 66 ARG B C 1
ATOM 1732 O O . ARG B 1 66 ? 6.16 10.469 6.121 1 85.38 66 ARG B O 1
ATOM 1739 N N . ALA B 1 67 ? 7.062 11.438 4.375 1 82.5 67 ALA B N 1
ATOM 1740 C CA . ALA B 1 67 ? 6.039 10.961 3.449 1 82.5 67 ALA B CA 1
ATOM 1741 C C . ALA B 1 67 ? 6.406 9.602 2.867 1 82.5 67 ALA B C 1
ATOM 1743 O O . ALA B 1 67 ? 5.703 9.078 2.002 1 82.5 67 ALA B O 1
ATOM 1744 N N . CYS B 1 68 ? 7.543 9.047 3.307 1 80.5 68 CYS B N 1
ATOM 1745 C CA . CYS B 1 68 ? 8.039 7.742 2.877 1 80.5 68 CYS B CA 1
ATOM 1746 C C . CYS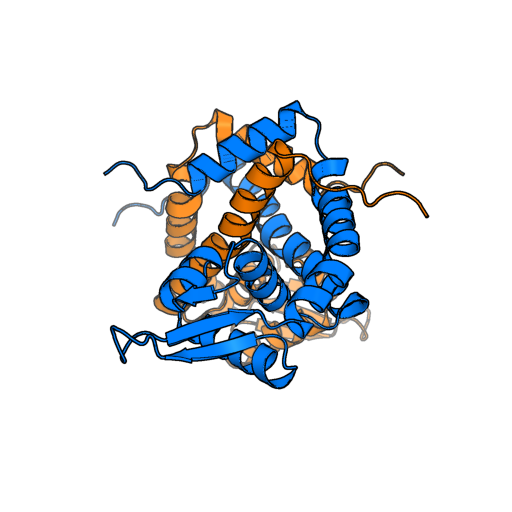 B 1 68 ? 8.117 7.664 1.356 1 80.5 68 CYS B C 1
ATOM 1748 O O . CYS B 1 68 ? 7.691 6.672 0.759 1 80.5 68 CYS B O 1
ATOM 1750 N N . ALA B 1 69 ? 8.594 8.68 0.734 1 81.25 69 ALA B N 1
ATOM 1751 C CA . ALA B 1 69 ? 8.734 8.781 -0.717 1 81.25 69 ALA B CA 1
ATOM 1752 C C . ALA B 1 69 ? 10.164 9.133 -1.112 1 81.25 69 ALA B C 1
ATOM 1754 O O . ALA B 1 69 ? 10.914 9.703 -0.315 1 81.25 69 ALA B O 1
ATOM 1755 N N . SER B 1 70 ? 10.523 8.703 -2.299 1 82.94 70 SER B N 1
ATOM 1756 C CA . SER B 1 70 ? 11.75 9.242 -2.883 1 82.94 70 SER B CA 1
ATOM 1757 C C . SER B 1 70 ? 11.633 10.742 -3.121 1 82.94 70 SER B C 1
ATOM 1759 O O . SER B 1 70 ? 10.531 11.273 -3.227 1 82.94 70 SER B O 1
ATOM 1761 N N . LEU B 1 71 ? 12.836 11.367 -3.221 1 84.19 71 LEU B N 1
ATOM 1762 C CA . LEU B 1 71 ? 12.844 12.797 -3.502 1 84.19 71 LEU B CA 1
ATOM 1763 C C . LEU B 1 71 ? 12.219 13.094 -4.863 1 84.19 71 LEU B C 1
ATOM 1765 O O . LEU B 1 71 ? 11.523 14.094 -5.027 1 84.19 71 LEU B O 1
ATOM 1769 N N . SER B 1 72 ? 12.484 12.273 -5.785 1 87.19 72 SER B N 1
ATOM 1770 C CA . SER B 1 72 ? 11.922 12.461 -7.121 1 87.19 72 SER B CA 1
ATOM 1771 C C . SER B 1 72 ? 10.398 12.398 -7.09 1 87.19 72 SER B C 1
ATOM 1773 O O . SER B 1 72 ? 9.727 13.266 -7.656 1 87.19 72 SER B O 1
ATOM 1775 N N . ARG B 1 73 ? 9.812 11.367 -6.41 1 86.69 73 ARG B N 1
ATOM 1776 C CA . ARG B 1 73 ? 8.367 11.234 -6.277 1 86.69 73 ARG B CA 1
ATOM 1777 C C . ARG B 1 73 ? 7.777 12.414 -5.512 1 86.69 73 ARG B C 1
ATOM 1779 O O . ARG B 1 73 ? 6.746 12.961 -5.906 1 86.69 73 ARG B O 1
ATOM 1786 N N . LEU B 1 74 ? 8.445 12.812 -4.5 1 92.94 74 LEU B N 1
ATOM 1787 C CA . LEU B 1 74 ? 7.984 13.953 -3.715 1 92.94 74 LEU B CA 1
ATOM 1788 C C . LEU B 1 74 ? 7.965 15.219 -4.559 1 92.94 74 LEU B C 1
ATOM 1790 O O . LEU B 1 74 ? 7.027 16.016 -4.473 1 92.94 74 LEU B O 1
ATOM 1794 N N . SER B 1 75 ? 9.023 15.422 -5.316 1 94.25 75 SER B N 1
ATOM 1795 C CA . SER B 1 75 ? 9.133 16.625 -6.137 1 94.25 75 SER B CA 1
ATOM 1796 C C . SER B 1 75 ? 7.957 16.734 -7.102 1 94.25 75 SER B C 1
ATOM 1798 O O . SER B 1 75 ? 7.395 17.828 -7.273 1 94.25 75 SER B O 1
ATOM 1800 N N . HIS B 1 76 ? 7.598 15.68 -7.68 1 94.5 76 HIS B N 1
ATOM 1801 C CA . HIS B 1 76 ? 6.461 15.672 -8.594 1 94.5 76 HIS B CA 1
ATOM 1802 C C . HIS B 1 76 ? 5.168 16.016 -7.863 1 94.5 76 HIS B C 1
ATOM 1804 O O . HIS B 1 76 ? 4.352 16.781 -8.359 1 94.5 76 HIS B O 1
ATOM 1810 N N . VAL B 1 77 ? 4.984 15.461 -6.738 1 94.81 77 VAL B N 1
ATOM 1811 C CA . VAL B 1 77 ? 3.789 15.711 -5.941 1 94.81 77 VAL B CA 1
ATOM 1812 C C . VAL B 1 77 ? 3.734 17.172 -5.527 1 94.81 77 VAL B C 1
ATOM 1814 O O . VAL B 1 77 ? 2.693 17.828 -5.656 1 94.81 77 VAL B O 1
ATOM 1817 N N . VAL B 1 78 ? 4.836 17.719 -5.09 1 96.44 78 VAL B N 1
ATOM 1818 C CA . VAL B 1 78 ? 4.902 19.109 -4.641 1 96.44 78 VAL B CA 1
ATOM 1819 C C . VAL B 1 78 ? 4.656 20.047 -5.816 1 96.44 78 VAL B C 1
ATOM 1821 O O . VAL B 1 78 ? 3.998 21.078 -5.668 1 96.44 78 VAL B O 1
ATOM 1824 N N . SER B 1 79 ? 5.184 19.656 -6.973 1 96.81 79 SER B N 1
ATOM 1825 C CA . SER B 1 79 ? 4.941 20.453 -8.172 1 96.81 79 SER B CA 1
ATOM 1826 C C . SER B 1 79 ? 3.447 20.562 -8.469 1 96.81 79 SER B C 1
ATOM 1828 O O . SER B 1 79 ? 2.953 21.641 -8.797 1 96.81 79 SER B O 1
ATOM 1830 N N . ARG B 1 80 ? 2.729 19.547 -8.32 1 95.69 80 ARG B N 1
ATOM 1831 C CA . ARG B 1 80 ? 1.287 19.547 -8.547 1 95.69 80 ARG B CA 1
ATOM 1832 C C . ARG B 1 80 ? 0.571 20.391 -7.496 1 95.69 80 ARG B C 1
ATOM 1834 O O . ARG B 1 80 ? -0.349 21.141 -7.82 1 95.69 80 ARG B O 1
ATOM 1841 N N . LEU B 1 81 ? 0.996 20.297 -6.277 1 97.19 81 LEU B N 1
ATOM 1842 C CA . LEU B 1 81 ? 0.412 21.078 -5.191 1 97.19 81 LEU B CA 1
ATOM 1843 C C . LEU B 1 81 ? 0.687 22.562 -5.387 1 97.19 81 LEU B C 1
ATOM 1845 O O . LEU B 1 81 ? -0.152 23.406 -5.051 1 97.19 81 LEU B O 1
ATOM 1849 N N . GLU B 1 82 ? 1.875 22.828 -5.918 1 97.5 82 GLU B N 1
ATOM 1850 C CA . GLU B 1 82 ? 2.23 24.203 -6.234 1 97.5 82 GLU B CA 1
ATOM 1851 C C . GLU B 1 82 ? 1.308 24.781 -7.305 1 97.5 82 GLU B C 1
ATOM 1853 O O . GLU B 1 82 ? 0.913 25.953 -7.227 1 97.5 82 GLU B O 1
ATOM 1858 N N . GLN B 1 83 ? 1.03 24 -8.25 1 96.94 83 GLN B N 1
ATOM 1859 C CA . GLN B 1 83 ? 0.142 24.422 -9.328 1 96.94 83 GLN B CA 1
ATOM 1860 C C . GLN B 1 83 ? -1.232 24.797 -8.789 1 96.94 83 GLN B C 1
ATOM 1862 O O . GLN B 1 83 ? -1.888 25.703 -9.32 1 96.94 83 GLN B O 1
ATOM 1867 N N . HIS B 1 84 ? -1.668 24.219 -7.699 1 96.25 84 HIS B N 1
ATOM 1868 C CA . HIS B 1 84 ? -2.953 24.516 -7.074 1 96.25 84 HIS B CA 1
ATOM 1869 C C . HIS B 1 84 ? -2.824 25.625 -6.043 1 96.25 84 HIS B C 1
ATOM 1871 O O . HIS B 1 84 ? -3.818 26.047 -5.445 1 96.25 84 HIS B O 1
ATOM 1877 N N . GLY B 1 85 ? -1.553 26.047 -5.863 1 97.81 85 GLY B N 1
ATOM 1878 C CA . GLY B 1 85 ? -1.302 27.141 -4.938 1 97.81 85 GLY B CA 1
ATOM 1879 C C . GLY B 1 85 ? -1.281 26.688 -3.484 1 97.81 85 GLY B C 1
ATOM 1880 O O . GLY B 1 85 ? -1.339 27.531 -2.578 1 97.81 85 GLY B O 1
ATOM 1881 N N . TRP B 1 86 ? -1.241 25.406 -3.18 1 98.31 86 TRP B N 1
ATOM 1882 C CA . TRP B 1 86 ? -1.366 24.891 -1.82 1 98.31 86 TRP B CA 1
ATOM 1883 C C . TRP B 1 86 ? -0.001 24.797 -1.148 1 98.31 86 TRP B C 1
ATOM 1885 O O . TRP B 1 86 ? 0.091 24.75 0.081 1 98.31 86 TRP B O 1
ATOM 1895 N N . VAL B 1 87 ? 1.078 24.703 -1.971 1 98.31 87 VAL B N 1
ATOM 1896 C CA . VAL B 1 87 ? 2.457 24.656 -1.5 1 98.31 87 VAL B CA 1
ATOM 1897 C C . VAL B 1 87 ? 3.326 25.594 -2.344 1 98.31 87 VAL B C 1
ATOM 1899 O O . VAL B 1 87 ? 3.016 25.859 -3.508 1 98.31 87 VAL B O 1
ATOM 1902 N N . ARG B 1 88 ? 4.297 26.078 -1.789 1 97.94 88 ARG B N 1
ATOM 1903 C CA . ARG B 1 88 ? 5.328 26.797 -2.537 1 97.94 88 ARG B CA 1
ATOM 1904 C C . ARG B 1 88 ? 6.723 26.344 -2.115 1 97.94 88 ARG B C 1
ATOM 1906 O O . ARG B 1 88 ? 6.918 25.891 -0.982 1 97.94 88 ARG B O 1
ATOM 1913 N N . ARG B 1 89 ? 7.656 26.453 -3.018 1 97 89 ARG B N 1
ATOM 1914 C CA . ARG B 1 89 ? 9.047 26.125 -2.713 1 97 89 ARG B CA 1
ATOM 1915 C C . ARG B 1 89 ? 9.883 27.391 -2.537 1 97 89 ARG B C 1
ATOM 1917 O O . ARG B 1 89 ? 9.672 28.391 -3.246 1 97 89 ARG B O 1
ATOM 1924 N N . GLU B 1 90 ? 10.695 27.297 -1.558 1 96.38 90 GLU B N 1
ATOM 1925 C CA . GLU B 1 90 ? 11.648 28.359 -1.311 1 96.38 90 GLU B CA 1
ATOM 1926 C C . GLU B 1 90 ? 13.062 27.812 -1.125 1 96.38 90 GLU B C 1
ATOM 1928 O O . GLU B 1 90 ? 13.234 26.656 -0.744 1 96.38 90 GLU B O 1
ATOM 1933 N N . ARG B 1 91 ? 14.016 28.688 -1.444 1 93.69 91 ARG B N 1
ATOM 1934 C CA . ARG B 1 91 ? 15.398 28.328 -1.146 1 93.69 91 ARG B CA 1
ATOM 1935 C C . ARG B 1 91 ? 15.766 28.719 0.281 1 93.69 91 ARG B C 1
ATOM 1937 O O . ARG B 1 91 ? 15.367 29.766 0.768 1 93.69 91 ARG B O 1
ATOM 1944 N N . ASP B 1 92 ? 16.453 27.812 0.917 1 91.19 92 ASP B N 1
ATOM 1945 C CA . ASP B 1 92 ? 16.938 28.125 2.26 1 91.19 92 ASP B CA 1
ATOM 1946 C C . ASP B 1 92 ? 17.906 29.312 2.236 1 91.19 92 ASP B C 1
ATOM 1948 O O . ASP B 1 92 ? 18.797 29.391 1.388 1 91.19 92 ASP B O 1
ATOM 1952 N N . ARG B 1 93 ? 17.734 30.188 3.082 1 88.69 93 ARG B N 1
ATOM 1953 C CA . ARG B 1 93 ? 18.516 31.422 3.102 1 88.69 93 ARG B CA 1
ATOM 1954 C C . ARG B 1 93 ? 19.969 31.141 3.512 1 88.69 93 ARG B C 1
ATOM 1956 O O . ARG B 1 93 ? 20.875 31.844 3.092 1 88.69 93 ARG B O 1
ATOM 1963 N N . THR B 1 94 ? 20.141 30.188 4.305 1 90.25 94 THR B N 1
ATOM 1964 C CA . THR B 1 94 ? 21.469 29.859 4.836 1 90.25 94 THR B CA 1
ATOM 1965 C C . THR B 1 94 ? 22.203 28.891 3.914 1 90.25 94 THR B C 1
ATOM 1967 O O . THR B 1 94 ? 23.406 29.016 3.711 1 90.25 94 THR B O 1
ATOM 1970 N N . ASP B 1 95 ? 21.547 27.984 3.377 1 89.75 95 ASP B N 1
ATOM 1971 C CA . ASP B 1 95 ? 22.078 27 2.455 1 89.75 95 ASP B CA 1
ATOM 1972 C C . ASP B 1 95 ? 21.281 26.953 1.158 1 89.75 95 ASP B C 1
ATOM 1974 O O . ASP B 1 95 ? 20.219 26.312 1.094 1 89.75 95 ASP B O 1
ATOM 1978 N N . GLY B 1 96 ? 21.688 27.672 0.149 1 85.94 96 GLY B N 1
ATOM 1979 C CA . GLY B 1 96 ? 21 27.828 -1.117 1 85.94 96 GLY B CA 1
ATOM 1980 C C . GLY B 1 96 ? 20.75 26.516 -1.833 1 85.94 96 GLY B C 1
ATOM 1981 O O . GLY B 1 96 ? 19.938 26.438 -2.756 1 85.94 96 GLY B O 1
ATOM 1982 N N . ARG B 1 97 ? 21.328 25.422 -1.37 1 88.31 97 ARG B N 1
ATOM 1983 C CA . ARG B 1 97 ? 21.156 24.125 -2.012 1 88.31 97 ARG B CA 1
ATOM 1984 C C . ARG B 1 97 ? 19.938 23.406 -1.462 1 88.31 97 ARG B C 1
ATOM 1986 O O . ARG B 1 97 ? 19.453 22.438 -2.062 1 88.31 97 ARG B O 1
ATOM 1993 N N . VAL B 1 98 ? 19.469 23.906 -0.349 1 92.25 98 VAL B N 1
ATOM 1994 C CA . VAL B 1 98 ? 18.344 23.25 0.307 1 92.25 98 VAL B CA 1
ATOM 1995 C C . VAL B 1 98 ? 17.031 23.891 -0.137 1 92.25 98 VAL B C 1
ATOM 1997 O O . VAL B 1 98 ? 16.875 25.125 -0.063 1 92.25 98 VAL B O 1
ATOM 2000 N N . GLN B 1 99 ? 16.172 23.062 -0.655 1 95.75 99 GLN B N 1
ATOM 2001 C CA . GLN B 1 99 ? 14.836 23.516 -0.994 1 95.75 99 GLN B CA 1
ATOM 2002 C C . GLN B 1 99 ? 13.859 23.266 0.154 1 95.75 99 GLN B C 1
ATOM 2004 O O . GLN B 1 99 ? 13.875 22.188 0.757 1 95.75 99 GLN B O 1
ATOM 2009 N N . ILE B 1 100 ? 13.062 24.312 0.388 1 97.12 100 ILE B N 1
ATOM 2010 C CA . ILE B 1 100 ? 12.094 24.234 1.475 1 97.12 100 ILE B CA 1
ATOM 2011 C C . ILE B 1 100 ? 10.672 24.234 0.903 1 97.12 100 ILE B C 1
ATOM 2013 O O . ILE B 1 100 ? 10.352 25.047 0.034 1 97.12 100 ILE B O 1
ATOM 2017 N N . ALA B 1 101 ? 9.891 23.281 1.353 1 97.88 101 ALA B N 1
ATOM 2018 C CA . ALA B 1 101 ? 8.461 23.312 1.056 1 97.88 101 ALA B CA 1
ATOM 2019 C C . ALA B 1 101 ? 7.688 24.094 2.117 1 97.88 101 ALA B C 1
ATOM 2021 O O . ALA B 1 101 ? 7.902 23.891 3.316 1 97.88 101 ALA B O 1
ATOM 2022 N N . VAL B 1 102 ? 6.816 24.953 1.658 1 98.31 102 VAL B N 1
ATOM 2023 C CA . VAL B 1 102 ? 6.047 25.812 2.561 1 98.31 102 VAL B CA 1
ATOM 2024 C C . VAL B 1 102 ? 4.555 25.641 2.279 1 98.31 102 VAL B C 1
ATOM 2026 O O . VAL B 1 102 ? 4.121 25.734 1.127 1 98.31 102 VAL B O 1
ATOM 2029 N N . LEU B 1 103 ? 3.836 25.359 3.314 1 98.44 103 LEU B N 1
ATOM 2030 C CA . LEU B 1 103 ? 2.383 25.312 3.201 1 98.44 103 LEU B CA 1
ATOM 2031 C C . LEU B 1 103 ? 1.792 26.719 3.141 1 98.44 103 LEU B C 1
ATOM 2033 O O . LEU B 1 103 ? 2.018 27.531 4.039 1 98.44 103 LEU B O 1
ATOM 2037 N N . THR B 1 104 ? 1.054 27 2.094 1 98.44 104 THR B N 1
ATOM 2038 C CA . THR B 1 104 ? 0.421 28.312 1.963 1 98.44 104 THR B CA 1
ATOM 2039 C C . THR B 1 104 ? -0.848 28.391 2.807 1 98.44 104 THR B C 1
ATOM 2041 O O . THR B 1 104 ? -1.28 27.375 3.375 1 98.44 104 THR B O 1
ATOM 2044 N N . GLU B 1 105 ? -1.435 29.625 2.898 1 97.81 105 GLU B N 1
ATOM 2045 C CA . GLU B 1 105 ? -2.719 29.766 3.576 1 97.81 105 GLU B CA 1
ATOM 2046 C C . GLU B 1 105 ? -3.809 28.953 2.887 1 97.81 105 GLU B C 1
ATOM 2048 O O . GLU B 1 105 ? -4.641 28.328 3.551 1 97.81 105 GLU B O 1
ATOM 2053 N N . GLU B 1 106 ? -3.74 28.953 1.611 1 97.88 106 GLU B N 1
ATOM 2054 C CA . GLU B 1 106 ? -4.699 28.172 0.841 1 97.88 106 GLU B CA 1
ATOM 2055 C C . GLU B 1 106 ? -4.508 26.672 1.077 1 97.88 106 GLU B C 1
ATOM 2057 O O . GLU B 1 106 ? -5.484 25.922 1.167 1 97.88 106 GLU B O 1
ATOM 2062 N N . GLY B 1 107 ? -3.256 26.266 1.121 1 98 107 GLY B N 1
ATOM 2063 C CA . GLY B 1 107 ? -2.959 24.875 1.432 1 98 107 GLY B CA 1
ATOM 2064 C C . GLY B 1 107 ? -3.441 24.453 2.807 1 98 107 GLY B C 1
ATOM 2065 O O . GLY B 1 107 ? -3.975 23.359 2.975 1 98 107 GLY B O 1
ATOM 2066 N N . HIS B 1 108 ? -3.262 25.344 3.754 1 97.5 108 HIS B N 1
ATOM 2067 C CA . HIS B 1 108 ? -3.727 25.062 5.109 1 97.5 108 HIS B CA 1
ATOM 2068 C C . HIS B 1 108 ? -5.246 24.953 5.156 1 97.5 108 HIS B C 1
ATOM 2070 O O . HIS B 1 108 ? -5.785 24.047 5.797 1 97.5 108 HIS B O 1
ATOM 2076 N N . ALA B 1 109 ? -5.906 25.859 4.484 1 97.5 109 ALA B N 1
ATOM 2077 C CA . ALA B 1 109 ? -7.363 25.797 4.406 1 97.5 109 ALA B CA 1
ATOM 2078 C C . ALA B 1 109 ? -7.832 24.484 3.789 1 97.5 109 ALA B C 1
ATOM 2080 O O . ALA B 1 109 ? -8.836 23.922 4.215 1 97.5 109 ALA B O 1
ATOM 2081 N N . LYS B 1 110 ? -7.09 24.031 2.832 1 97.38 110 LYS B N 1
ATOM 2082 C CA . LYS B 1 110 ? -7.406 22.766 2.18 1 97.38 110 LYS B CA 1
ATOM 2083 C C . LYS B 1 110 ? -7.297 21.609 3.16 1 97.38 110 LYS B C 1
ATOM 2085 O O . LYS B 1 110 ? -8.164 20.734 3.191 1 97.38 110 LYS B O 1
ATOM 2090 N N . VAL B 1 111 ? -6.277 21.562 3.961 1 95.94 111 VAL B N 1
ATOM 2091 C CA . VAL B 1 111 ? -6.086 20.516 4.961 1 95.94 111 VAL B CA 1
ATOM 2092 C C . VAL B 1 111 ? -7.242 20.531 5.957 1 95.94 111 VAL B C 1
ATOM 2094 O O . VAL B 1 111 ? -7.832 19.5 6.254 1 95.94 111 VAL B O 1
ATOM 2097 N N . VAL B 1 112 ? -7.527 21.688 6.434 1 95.62 112 VAL B N 1
ATOM 2098 C CA . VAL B 1 112 ? -8.57 21.844 7.445 1 95.62 112 VAL B CA 1
ATOM 2099 C C . VAL B 1 112 ? -9.906 21.344 6.891 1 95.62 112 VAL B C 1
ATOM 2101 O O . VAL B 1 112 ? -10.648 20.656 7.586 1 95.62 112 VAL B O 1
ATOM 2104 N N . ALA B 1 113 ? -10.133 21.656 5.664 1 96.25 113 ALA B N 1
ATOM 2105 C CA . ALA B 1 113 ? -11.391 21.281 5.027 1 96.25 113 ALA B CA 1
ATOM 2106 C C . ALA B 1 113 ? -11.445 19.781 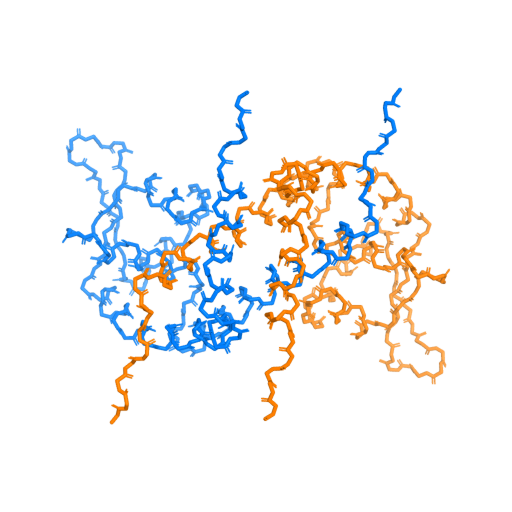4.77 1 96.25 113 ALA B C 1
ATOM 2108 O O . ALA B 1 113 ? -12.523 19.172 4.805 1 96.25 113 ALA B O 1
ATOM 2109 N N . THR B 1 114 ? -10.328 19.156 4.512 1 96.5 114 THR B N 1
ATOM 2110 C CA . THR B 1 114 ? -10.266 17.781 4.059 1 96.5 114 THR B CA 1
ATOM 2111 C C . THR B 1 114 ? -10.148 16.828 5.242 1 96.5 114 THR B C 1
ATOM 2113 O O . THR B 1 114 ? -10.602 15.68 5.172 1 96.5 114 THR B O 1
ATOM 2116 N N . ALA B 1 115 ? -9.602 17.266 6.355 1 95.06 115 ALA B N 1
ATOM 2117 C CA . ALA B 1 115 ? -9.156 16.453 7.473 1 95.06 115 ALA B CA 1
ATOM 2118 C C . ALA B 1 115 ? -10.32 15.68 8.094 1 95.06 115 ALA B C 1
ATOM 2120 O O . ALA B 1 115 ? -10.188 14.492 8.398 1 95.06 115 ALA B O 1
ATOM 2121 N N . PRO B 1 116 ? -11.539 16.328 8.25 1 95.44 116 PRO B N 1
ATOM 2122 C CA . PRO B 1 116 ? -12.633 15.594 8.898 1 95.44 116 PRO B CA 1
ATOM 2123 C C . PRO B 1 116 ? -13.086 14.375 8.102 1 95.44 116 PRO B C 1
ATOM 2125 O O . PRO B 1 116 ? -13.312 13.305 8.672 1 95.44 116 PRO B O 1
ATOM 2128 N N . GLY B 1 117 ? -13.234 14.539 6.816 1 94.94 117 GLY B N 1
ATOM 2129 C CA . GLY B 1 117 ? -13.609 13.422 5.973 1 94.94 117 GLY B CA 1
ATOM 2130 C C . GLY B 1 117 ? -12.562 12.32 5.949 1 94.94 117 GLY B C 1
ATOM 2131 O O . GLY B 1 117 ? -12.906 11.133 5.949 1 94.94 117 GLY B O 1
ATOM 2132 N N . HIS B 1 118 ? -11.266 12.695 5.93 1 95.31 118 HIS B N 1
ATOM 2133 C CA . HIS B 1 118 ? -10.188 11.719 5.949 1 95.31 118 HIS B CA 1
ATOM 2134 C C . HIS B 1 118 ? -10.156 10.945 7.266 1 95.31 118 HIS B C 1
ATOM 2136 O O . HIS B 1 118 ? -10.008 9.719 7.27 1 95.31 118 HIS B O 1
ATOM 2142 N N . ALA B 1 119 ? -10.328 11.68 8.352 1 96.12 119 ALA B N 1
ATOM 2143 C CA . ALA B 1 119 ? -10.383 11.039 9.656 1 96.12 119 ALA B CA 1
ATOM 2144 C C . ALA B 1 119 ? -11.516 10.023 9.727 1 96.12 119 ALA B C 1
ATOM 2146 O O . ALA B 1 119 ? -11.344 8.914 10.234 1 96.12 119 ALA B O 1
ATOM 2147 N N . GLU B 1 120 ? -12.633 10.375 9.188 1 96.94 120 GLU B N 1
ATOM 2148 C CA . GLU B 1 120 ? -13.789 9.484 9.164 1 96.94 120 GLU B CA 1
ATOM 2149 C C . GLU B 1 120 ? -13.5 8.227 8.344 1 96.94 120 GLU B C 1
ATOM 2151 O O . GLU B 1 120 ? -13.836 7.117 8.758 1 96.94 120 GLU B O 1
ATOM 2156 N N . ALA B 1 121 ? -12.875 8.383 7.227 1 96.31 121 ALA B N 1
ATOM 2157 C CA . ALA B 1 121 ? -12.523 7.254 6.375 1 96.31 121 ALA B CA 1
ATOM 2158 C C . ALA B 1 121 ? -11.578 6.301 7.09 1 96.31 121 ALA B C 1
ATOM 2160 O O . ALA B 1 121 ? -11.758 5.082 7.039 1 96.31 121 ALA B O 1
ATOM 2161 N N . VAL B 1 122 ? -10.578 6.859 7.766 1 96.94 122 VAL B N 1
ATOM 2162 C CA . VAL B 1 122 ? -9.609 6.055 8.5 1 96.94 122 VAL B CA 1
ATOM 2163 C C . VAL B 1 122 ? -10.305 5.305 9.633 1 96.94 122 VAL B C 1
ATOM 2165 O O . VAL B 1 122 ? -10.055 4.117 9.844 1 96.94 122 VAL B O 1
ATOM 2168 N N . GLN B 1 123 ? -11.195 6 10.328 1 97.69 123 GLN B N 1
ATOM 2169 C CA . GLN B 1 123 ? -11.969 5.34 11.375 1 97.69 123 GLN B CA 1
ATOM 2170 C C . GLN B 1 123 ? -12.727 4.137 10.82 1 97.69 123 GLN B C 1
ATOM 2172 O O . GLN B 1 123 ? -12.641 3.035 11.367 1 97.69 123 GLN B O 1
ATOM 2177 N N . GLN B 1 124 ? -13.367 4.301 9.703 1 96.38 124 GLN B N 1
ATOM 2178 C CA . GLN B 1 124 ? -14.219 3.266 9.125 1 96.38 124 GLN B CA 1
ATOM 2179 C C . GLN B 1 124 ? -13.383 2.107 8.586 1 96.38 124 GLN B C 1
ATOM 2181 O O . GLN B 1 124 ? -13.758 0.941 8.734 1 96.38 124 GLN B O 1
ATOM 2186 N N . LEU B 1 125 ? -12.258 2.414 7.988 1 96.19 125 LEU B N 1
ATOM 2187 C CA . LEU B 1 125 ? -11.453 1.407 7.305 1 96.19 125 LEU B CA 1
ATOM 2188 C C . LEU B 1 125 ? -10.617 0.617 8.305 1 96.19 125 LEU B C 1
ATOM 2190 O O . LEU B 1 125 ? -10.273 -0.542 8.055 1 96.19 125 LEU B O 1
ATOM 2194 N N . ILE B 1 126 ? -10.281 1.289 9.414 1 97.81 126 ILE B N 1
ATOM 2195 C CA . ILE B 1 126 ? -9.297 0.667 10.289 1 97.81 126 ILE B CA 1
ATOM 2196 C C . ILE B 1 126 ? -9.883 0.508 11.688 1 97.81 126 ILE B C 1
ATOM 2198 O O . ILE B 1 126 ? -10.172 -0.609 12.125 1 97.81 126 ILE B O 1
ATOM 2202 N N . PHE B 1 127 ? -10.242 1.557 12.352 1 97.94 127 PHE B N 1
ATOM 2203 C CA . PHE B 1 127 ? -10.352 1.525 13.805 1 97.94 127 PHE B CA 1
ATOM 2204 C C . PHE B 1 127 ? -11.734 1.043 14.227 1 97.94 127 PHE B C 1
ATOM 2206 O O . PHE B 1 127 ? -11.898 0.496 15.32 1 97.94 127 PHE B O 1
ATOM 2213 N N . ASP B 1 128 ? -12.773 1.239 13.359 1 97.19 128 ASP B N 1
ATOM 2214 C CA . ASP B 1 128 ? -14.086 0.675 13.648 1 97.19 128 ASP B CA 1
ATOM 2215 C C . ASP B 1 128 ? -14.062 -0.85 13.562 1 97.19 128 ASP B C 1
ATOM 2217 O O . ASP B 1 128 ? -14.992 -1.518 14.016 1 97.19 128 ASP B O 1
ATOM 2221 N N . ARG B 1 129 ? -12.977 -1.387 13.039 1 97.06 129 ARG B N 1
ATOM 2222 C CA . ARG B 1 129 ? -12.914 -2.822 12.789 1 97.06 129 ARG B CA 1
ATOM 2223 C C . ARG B 1 129 ? -12.062 -3.531 13.836 1 97.06 129 ARG B C 1
ATOM 2225 O O . ARG B 1 129 ? -11.922 -4.754 13.805 1 97.06 129 ARG B O 1
ATOM 2232 N N . LEU B 1 130 ? -11.508 -2.791 14.711 1 97.44 130 LEU B N 1
ATOM 2233 C CA . LEU B 1 130 ? -10.578 -3.342 15.688 1 97.44 130 LEU B CA 1
ATOM 2234 C C . LEU B 1 130 ? -10.977 -2.959 17.109 1 97.44 130 LEU B C 1
ATOM 2236 O O . LEU B 1 130 ? -11.445 -1.842 17.344 1 97.44 130 LEU B O 1
ATOM 2240 N N . THR B 1 131 ? -10.828 -3.824 18.047 1 97.06 131 THR B N 1
ATOM 2241 C CA . THR B 1 131 ? -10.945 -3.482 19.469 1 97.06 131 THR B CA 1
ATOM 2242 C C . THR B 1 131 ? -9.75 -2.648 19.922 1 97.06 131 THR B C 1
ATOM 2244 O O . THR B 1 131 ? -8.734 -2.578 19.219 1 97.06 131 THR B O 1
ATOM 2247 N N . ALA B 1 132 ? -9.852 -2.033 21.094 1 97.12 132 ALA B N 1
ATOM 2248 C CA . ALA B 1 132 ? -8.742 -1.257 21.641 1 97.12 132 ALA B CA 1
ATOM 2249 C C . ALA B 1 132 ? -7.492 -2.117 21.797 1 97.12 132 ALA B C 1
ATOM 2251 O O . ALA B 1 132 ? -6.379 -1.652 21.547 1 97.12 132 ALA B O 1
ATOM 2252 N N . ALA B 1 133 ? -7.684 -3.342 22.188 1 97.38 133 ALA B N 1
ATOM 2253 C CA . ALA B 1 133 ? -6.562 -4.266 22.328 1 97.38 133 ALA B CA 1
ATOM 2254 C C . ALA B 1 133 ? -5.91 -4.562 20.984 1 97.38 133 ALA B C 1
ATOM 2256 O O . ALA B 1 133 ? -4.684 -4.633 20.891 1 97.38 133 ALA B O 1
ATOM 2257 N N . GLN B 1 134 ? -6.691 -4.707 19.969 1 97.56 134 GLN B N 1
ATOM 2258 C CA . GLN B 1 134 ? -6.188 -4.984 18.625 1 97.56 134 GLN B CA 1
ATOM 2259 C C . GLN B 1 134 ? -5.457 -3.773 18.047 1 97.56 134 GLN B C 1
ATOM 2261 O O . GLN B 1 134 ? -4.48 -3.926 17.312 1 97.56 134 GLN B O 1
ATOM 2266 N N . VAL B 1 135 ? -5.91 -2.582 18.422 1 98.12 135 VAL B N 1
ATOM 2267 C CA . VAL B 1 135 ? -5.227 -1.369 18 1 98.12 135 VAL B CA 1
ATOM 2268 C C . VAL B 1 135 ? -3.822 -1.329 18.594 1 98.12 135 VAL B C 1
ATOM 2270 O O . VAL B 1 135 ? -2.852 -1.018 17.906 1 98.12 135 VAL B O 1
ATOM 2273 N N . ARG B 1 136 ? -3.703 -1.694 19.828 1 97.88 136 ARG B N 1
ATOM 2274 C CA . ARG B 1 136 ? -2.396 -1.742 20.469 1 97.88 136 ARG B CA 1
ATOM 2275 C C . ARG B 1 136 ? -1.502 -2.793 19.828 1 97.88 136 ARG B C 1
ATOM 2277 O O . ARG B 1 136 ? -0.303 -2.568 19.641 1 97.88 136 ARG B O 1
ATOM 2284 N N . GLN B 1 137 ? -2.09 -3.893 19.484 1 97.88 137 GLN B N 1
ATOM 2285 C CA . GLN B 1 137 ? -1.345 -4.941 18.797 1 97.88 137 GLN B CA 1
ATOM 2286 C C . GLN B 1 137 ? -0.862 -4.469 17.422 1 97.88 137 GLN B C 1
ATOM 2288 O O . GLN B 1 137 ? 0.274 -4.742 17.031 1 97.88 137 GLN B O 1
ATOM 2293 N N . LEU B 1 138 ? -1.781 -3.812 16.719 1 98.25 138 LEU B N 1
ATOM 2294 C CA . LEU B 1 138 ? -1.416 -3.273 15.414 1 98.25 138 LEU B CA 1
ATOM 2295 C C . LEU B 1 138 ? -0.25 -2.299 15.531 1 98.25 138 LEU B C 1
ATOM 2297 O O . LEU B 1 138 ? 0.678 -2.33 14.719 1 98.25 138 LEU B O 1
ATOM 2301 N N . ASN B 1 139 ? -0.324 -1.438 16.531 1 97.75 139 ASN B N 1
ATOM 2302 C CA . ASN B 1 139 ? 0.765 -0.501 16.781 1 97.75 139 ASN B CA 1
ATOM 2303 C C . ASN B 1 139 ? 2.09 -1.227 17 1 97.75 139 ASN B C 1
ATOM 2305 O O . ASN B 1 139 ? 3.109 -0.861 16.422 1 97.75 139 ASN B O 1
ATOM 2309 N N . ARG B 1 140 ? 2.105 -2.268 17.781 1 97.06 140 ARG B N 1
ATOM 2310 C CA . ARG B 1 140 ? 3.311 -3.035 18.078 1 97.06 140 ARG B CA 1
ATOM 2311 C C . ARG B 1 140 ? 3.828 -3.742 16.828 1 97.06 140 ARG B C 1
ATOM 2313 O O . ARG B 1 140 ? 5.031 -3.736 16.562 1 97.06 140 ARG B O 1
ATOM 2320 N N . LEU B 1 141 ? 2.961 -4.352 16.094 1 97.88 141 LEU B N 1
ATOM 2321 C CA . LEU B 1 141 ? 3.348 -5.109 14.914 1 97.88 141 LEU B CA 1
ATOM 2322 C C . LEU B 1 141 ? 3.945 -4.195 13.852 1 97.88 141 LEU B C 1
ATOM 2324 O O . LEU B 1 141 ? 4.973 -4.523 13.25 1 97.88 141 LEU B O 1
ATOM 2328 N N . THR B 1 142 ? 3.232 -3.068 13.609 1 97.5 142 THR B N 1
ATOM 2329 C CA . THR B 1 142 ? 3.754 -2.133 12.617 1 97.5 142 THR B CA 1
ATOM 2330 C C . THR B 1 142 ? 5.09 -1.554 13.07 1 97.5 142 THR B C 1
ATOM 2332 O O . THR B 1 142 ? 5.992 -1.341 12.258 1 97.5 142 THR B O 1
ATOM 2335 N N . GLY B 1 143 ? 5.254 -1.269 14.367 1 96.75 143 GLY B N 1
ATOM 2336 C CA . GLY B 1 143 ? 6.543 -0.864 14.898 1 96.75 143 GLY B CA 1
ATOM 2337 C C . GLY B 1 143 ? 7.645 -1.875 14.641 1 96.75 143 GLY B C 1
ATOM 2338 O O . GLY B 1 143 ? 8.75 -1.508 14.227 1 96.75 143 GLY B O 1
ATOM 2339 N N . ALA B 1 144 ? 7.383 -3.139 14.852 1 96.5 144 ALA B N 1
ATOM 2340 C CA . ALA B 1 144 ? 8.352 -4.215 14.617 1 96.5 144 ALA B CA 1
ATOM 2341 C C . ALA B 1 144 ? 8.742 -4.289 13.148 1 96.5 144 ALA B C 1
ATOM 2343 O O . ALA B 1 144 ? 9.898 -4.578 12.82 1 96.5 144 ALA B O 1
ATOM 2344 N N . LEU B 1 145 ? 7.816 -4.047 12.258 1 96.25 145 LEU B N 1
ATOM 2345 C CA . LEU B 1 145 ? 8.078 -4.117 10.82 1 96.25 145 LEU B CA 1
ATOM 2346 C C . LEU B 1 145 ? 8.953 -2.951 10.375 1 96.25 145 LEU B C 1
ATOM 2348 O O . LEU B 1 145 ? 9.672 -3.059 9.375 1 96.25 145 LEU B O 1
ATOM 2352 N N . LEU B 1 146 ? 8.828 -1.843 11.086 1 93.81 146 LEU B N 1
ATOM 2353 C CA . LEU B 1 146 ? 9.516 -0.625 10.672 1 93.81 146 LEU B CA 1
ATOM 2354 C C . LEU B 1 146 ? 10.883 -0.518 11.336 1 93.81 146 LEU B C 1
ATOM 2356 O O . LEU B 1 146 ? 11.742 0.243 10.883 1 93.81 146 LEU B O 1
ATOM 2360 N N . ASP B 1 147 ? 11.039 -1.203 12.406 1 85 147 ASP B N 1
ATOM 2361 C CA . ASP B 1 147 ? 12.281 -1.119 13.164 1 85 147 ASP B CA 1
ATOM 2362 C C . ASP B 1 147 ? 13.453 -1.678 12.352 1 85 147 ASP B C 1
ATOM 2364 O O . ASP B 1 147 ? 13.281 -2.623 11.578 1 85 147 ASP B O 1
ATOM 2368 N N . ASP B 1 148 ? 14.516 -0.95 12.312 1 70.94 148 ASP B N 1
ATOM 2369 C CA . ASP B 1 148 ? 15.734 -1.455 11.688 1 70.94 148 ASP B CA 1
ATOM 2370 C C . ASP B 1 148 ? 16.125 -2.816 12.266 1 70.94 148 ASP B C 1
ATOM 2372 O O . ASP B 1 148 ? 16.078 -3.018 13.477 1 70.94 148 ASP B O 1
ATOM 2376 N N . PRO B 1 149 ? 16.203 -3.818 11.289 1 58.66 149 PRO B N 1
ATOM 2377 C CA . PRO B 1 149 ? 16.641 -5.113 11.82 1 58.66 149 PRO B CA 1
ATOM 2378 C C . PRO B 1 149 ? 17.875 -5 12.711 1 58.66 149 PRO B C 1
ATOM 2380 O O . PRO B 1 149 ? 18.672 -4.07 12.547 1 58.66 149 PRO B O 1
ATOM 2383 N N . PRO B 1 150 ? 17.828 -5.691 13.883 1 49.56 150 PRO B N 1
ATOM 2384 C CA . PRO B 1 150 ? 19.062 -5.637 14.664 1 49.56 150 PRO B CA 1
ATOM 2385 C C . PRO B 1 150 ? 20.312 -5.875 13.82 1 49.56 150 PRO B C 1
ATOM 2387 O O . PRO B 1 150 ? 20.266 -6.637 12.852 1 49.56 150 PRO B O 1
ATOM 2390 N N . ALA B 1 151 ? 21.266 -4.902 13.883 1 41.34 151 ALA B N 1
ATOM 2391 C CA . ALA B 1 151 ? 22.578 -5.156 13.281 1 41.34 151 ALA B CA 1
ATOM 2392 C C . ALA B 1 151 ? 23.047 -6.582 13.562 1 41.34 151 ALA B C 1
ATOM 2394 O O . ALA B 1 151 ? 22.703 -7.156 14.602 1 41.34 151 ALA B O 1
#

Foldseek 3Di:
DDPDPDADPVRVVVVVVVVVCVPPLLVLLQVQCCVQQVAGPLLLQLLVVLLPDPQSKDWLVVSCVSSVHDSVVSVVSQVVCVVVVQWDWDADPVHRVIIMIGGDPVVNVSNVSRVVSSVVSCCVSPVVVDDPVVVVVVVVVVCVVPDDPDD/DDPDPDADPVRVVVVVVVVVCVPPLLVLLQVQCCVQQVAGPLLLQLLVVLLPDPQSKDWLVVSCVSSVHDSVVSVVSQVVCVVVVQWDWDADPVHRVIIMIGGDPVVNVSNVSRVVSSVVSCCVSPVVVDDPVVVVVVVVVVCVVPDDPDD